Protein AF-A0A7V9VMS5-F1 (afdb_monomer_lite)

Foldseek 3Di:
DDDDDDPPVVVVVVVVVVCVVVVVVLVVVDPDLVSLLVVLVVLLVVLVVQCVVCVVVVPPVSNVVSVVSPVVSVVSVVVSVVVVVVVVVVVVVVVVVVVVVVVVVVVVVVVVVVVVVVVVVVVVVVVVVVVVVVVVVVVVVVVVVVVVVVVVVVVVVVVVVVVVVVVVVVVVVVVVVVVVVVVVVVVVVVVVVVVVVVVVVVVD

Structure (mmCIF, N/CA/C/O backbone):
data_AF-A0A7V9VMS5-F1
#
_entry.id   AF-A0A7V9VMS5-F1
#
loop_
_atom_site.group_PDB
_atom_site.id
_atom_site.type_symbol
_atom_site.label_atom_id
_atom_site.label_alt_id
_atom_site.label_comp_id
_atom_site.label_asym_id
_atom_site.label_entity_id
_atom_site.label_seq_id
_atom_site.pdbx_PDB_ins_code
_atom_site.Cartn_x
_atom_site.Cartn_y
_atom_site.Cartn_z
_atom_site.occupancy
_atom_site.B_iso_or_equiv
_atom_site.auth_seq_id
_atom_site.auth_comp_id
_atom_site.auth_asym_id
_atom_site.auth_atom_id
_atom_site.pdbx_PDB_model_num
ATOM 1 N N . MET A 1 1 ? 54.701 2.653 -97.534 1.00 35.03 1 MET A N 1
ATOM 2 C CA . MET A 1 1 ? 54.787 3.333 -96.222 1.00 35.03 1 MET A CA 1
ATOM 3 C C . MET A 1 1 ? 53.813 2.660 -95.267 1.00 35.03 1 MET A C 1
ATOM 5 O O . MET A 1 1 ? 52.614 2.745 -95.489 1.00 35.03 1 MET A O 1
ATOM 9 N N . ALA A 1 2 ? 54.320 1.918 -94.281 1.00 38.66 2 ALA A N 1
ATOM 10 C CA . ALA A 1 2 ? 53.519 1.167 -93.316 1.00 38.66 2 ALA A CA 1
ATOM 11 C C . ALA A 1 2 ? 53.439 1.950 -91.996 1.00 38.66 2 ALA A C 1
ATOM 13 O O . ALA A 1 2 ? 54.458 2.180 -91.352 1.00 38.66 2 ALA A O 1
ATOM 14 N N . LEU A 1 3 ? 52.232 2.377 -91.620 1.00 46.94 3 LEU A N 1
ATOM 15 C CA . LEU A 1 3 ? 51.940 2.973 -90.317 1.00 46.94 3 LEU A CA 1
ATOM 16 C C . LEU A 1 3 ? 51.774 1.853 -89.282 1.00 46.94 3 LEU A C 1
ATOM 18 O O . LEU A 1 3 ? 50.928 0.967 -89.417 1.00 46.94 3 LEU A O 1
ATOM 22 N N . THR A 1 4 ? 52.612 1.902 -88.256 1.00 47.91 4 THR A N 1
ATOM 23 C CA . THR A 1 4 ? 52.671 0.998 -87.108 1.00 47.91 4 THR A CA 1
ATOM 24 C C . THR A 1 4 ? 51.390 1.077 -86.272 1.00 47.91 4 THR A C 1
ATOM 26 O O . THR A 1 4 ? 51.222 1.947 -85.421 1.00 47.91 4 THR A O 1
ATOM 29 N N . LYS A 1 5 ? 50.467 0.132 -86.485 1.00 49.56 5 LYS A N 1
ATOM 30 C CA . LYS A 1 5 ? 49.372 -0.142 -85.544 1.00 49.56 5 LYS A CA 1
ATOM 31 C C . LYS A 1 5 ? 49.961 -0.814 -84.305 1.00 49.56 5 LYS A C 1
ATOM 33 O O . LYS A 1 5 ? 50.365 -1.972 -84.366 1.00 49.56 5 LYS A O 1
ATOM 38 N N . ILE A 1 6 ? 50.006 -0.097 -83.184 1.00 56.25 6 ILE A N 1
ATOM 39 C CA . ILE A 1 6 ? 50.293 -0.701 -81.879 1.00 56.25 6 ILE A CA 1
ATOM 40 C C . ILE A 1 6 ? 49.180 -1.731 -81.604 1.00 56.25 6 ILE A C 1
ATOM 42 O O . ILE A 1 6 ? 48.002 -1.363 -81.631 1.00 56.25 6 ILE A O 1
ATOM 46 N N . PRO A 1 7 ? 49.501 -3.017 -81.381 1.00 49.66 7 PRO A N 1
ATOM 47 C CA . PRO A 1 7 ? 48.491 -4.041 -81.1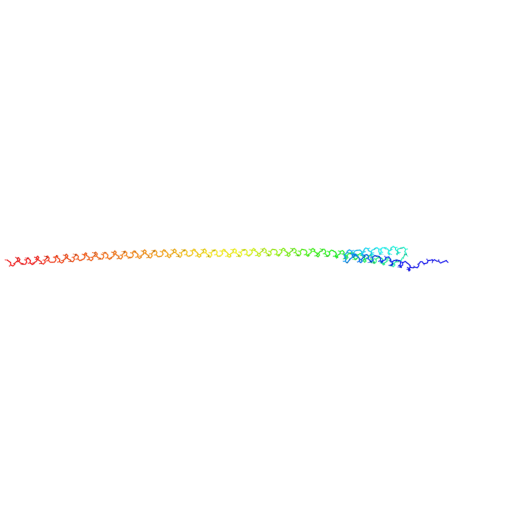56 1.00 49.66 7 PRO A CA 1
ATOM 48 C C . PRO A 1 7 ? 47.763 -3.771 -79.833 1.00 49.66 7 PRO A C 1
ATOM 50 O O . PRO A 1 7 ? 48.369 -3.789 -78.761 1.00 49.66 7 PRO A O 1
ATOM 53 N N . GLN A 1 8 ? 46.444 -3.560 -79.906 1.00 54.62 8 GLN A N 1
ATOM 54 C CA . GLN A 1 8 ? 45.552 -3.304 -78.760 1.00 54.62 8 GLN A CA 1
ATOM 55 C C . GLN A 1 8 ? 45.691 -4.349 -77.630 1.00 54.62 8 GLN A C 1
ATOM 57 O O . GLN A 1 8 ? 45.440 -4.049 -76.464 1.00 54.62 8 GLN A O 1
ATOM 62 N N . ASN A 1 9 ? 46.178 -5.551 -77.945 1.00 53.16 9 ASN A N 1
ATOM 63 C CA . ASN A 1 9 ? 46.372 -6.648 -76.997 1.00 53.16 9 ASN A CA 1
ATOM 64 C C . ASN A 1 9 ? 47.450 -6.367 -75.931 1.00 53.16 9 ASN A C 1
ATOM 66 O O . ASN A 1 9 ? 47.329 -6.855 -74.808 1.00 53.16 9 ASN A O 1
ATOM 70 N N . ALA A 1 10 ? 48.467 -5.552 -76.236 1.00 45.72 10 ALA A N 1
ATOM 71 C CA . ALA A 1 10 ? 49.540 -5.241 -75.285 1.00 45.72 10 ALA A CA 1
ATOM 72 C C . ALA A 1 10 ? 49.089 -4.268 -74.177 1.00 45.72 10 ALA A C 1
ATOM 74 O O . ALA A 1 10 ? 49.555 -4.355 -73.043 1.00 45.72 10 ALA A O 1
ATOM 75 N N . VAL A 1 11 ? 48.129 -3.386 -74.477 1.00 51.06 11 VAL A N 1
ATOM 76 C CA . VAL A 1 11 ? 47.574 -2.422 -73.508 1.00 51.06 11 VAL A CA 1
ATOM 77 C C . VAL A 1 11 ? 46.513 -3.078 -72.613 1.00 51.06 11 VAL A C 1
ATOM 79 O O . VAL A 1 11 ? 46.393 -2.748 -71.435 1.00 51.06 11 VAL A O 1
ATOM 82 N N . ILE A 1 12 ? 45.776 -4.067 -73.131 1.00 51.94 12 ILE A N 1
ATOM 83 C CA . ILE A 1 12 ? 44.778 -4.820 -72.351 1.00 51.94 12 ILE A CA 1
ATOM 84 C C . ILE A 1 12 ? 45.454 -5.785 -71.354 1.00 51.94 12 ILE A C 1
ATOM 86 O O . ILE A 1 12 ? 44.927 -6.015 -70.262 1.00 51.94 12 ILE A O 1
ATOM 90 N N . GLY A 1 13 ? 46.631 -6.329 -71.695 1.00 44.78 13 GLY A N 1
ATOM 91 C CA . GLY A 1 13 ? 47.384 -7.260 -70.845 1.00 44.78 13 GLY A CA 1
ATOM 92 C C . GLY A 1 13 ? 48.004 -6.620 -69.597 1.00 44.78 13 GLY A C 1
ATOM 93 O O . GLY A 1 13 ? 47.908 -7.182 -68.505 1.00 44.78 13 GLY A O 1
ATOM 94 N N . SER A 1 14 ? 48.570 -5.417 -69.717 1.00 44.12 14 SER A N 1
ATOM 95 C CA . SER A 1 14 ? 49.200 -4.703 -68.593 1.00 44.12 14 SER A CA 1
ATOM 96 C C . SER A 1 14 ? 48.183 -4.192 -67.564 1.00 44.12 14 SER A C 1
ATOM 98 O O . SER A 1 14 ? 48.439 -4.247 -66.361 1.00 44.12 14 SER A O 1
ATOM 100 N N . ALA A 1 15 ? 46.978 -3.815 -68.002 1.00 51.75 15 ALA A N 1
ATOM 101 C CA . ALA A 1 15 ? 45.885 -3.436 -67.104 1.00 51.75 15 ALA A CA 1
ATOM 102 C C . ALA A 1 15 ? 45.388 -4.599 -66.216 1.00 51.75 15 ALA A C 1
ATOM 104 O O . ALA A 1 15 ? 44.849 -4.362 -65.134 1.00 51.75 15 ALA A O 1
ATOM 105 N N . ARG A 1 16 ? 45.569 -5.862 -66.640 1.00 50.34 16 ARG A N 1
ATOM 106 C CA . ARG A 1 16 ? 45.199 -7.040 -65.832 1.00 50.34 16 ARG A CA 1
ATOM 107 C C . ARG A 1 16 ? 46.239 -7.381 -64.763 1.00 50.34 16 ARG A C 1
ATOM 109 O O . ARG A 1 16 ? 45.839 -7.801 -63.681 1.00 50.34 16 ARG A O 1
ATOM 116 N N . LEU A 1 17 ? 47.532 -7.153 -65.011 1.00 48.12 17 LEU A N 1
ATOM 117 C CA . LEU A 1 17 ? 48.583 -7.406 -64.012 1.00 48.12 17 LEU A CA 1
ATOM 118 C C . LEU A 1 17 ? 48.580 -6.389 -62.857 1.00 48.12 17 LEU A C 1
ATOM 120 O O . LEU A 1 17 ? 48.928 -6.746 -61.736 1.00 48.12 17 LEU A O 1
ATOM 124 N N . ALA A 1 18 ? 48.116 -5.157 -63.089 1.00 52.34 18 ALA A N 1
ATOM 125 C CA . ALA A 1 18 ? 48.012 -4.134 -62.043 1.00 52.34 18 ALA A CA 1
ATOM 126 C C . ALA A 1 18 ? 46.900 -4.395 -60.999 1.00 52.34 18 ALA A C 1
ATOM 128 O O . ALA A 1 18 ? 46.885 -3.751 -59.953 1.00 52.34 18 ALA A O 1
ATOM 129 N N . ARG A 1 19 ? 45.967 -5.329 -61.254 1.00 53.47 19 ARG A N 1
ATOM 130 C CA . ARG A 1 19 ? 44.848 -5.647 -60.339 1.00 53.47 19 ARG A CA 1
ATOM 131 C C . ARG A 1 19 ? 45.213 -6.618 -59.210 1.00 53.47 19 ARG A C 1
ATOM 133 O O . ARG A 1 19 ? 44.604 -6.562 -58.146 1.00 53.47 19 ARG A O 1
ATOM 140 N N . LEU A 1 20 ? 46.224 -7.464 -59.408 1.00 50.69 20 LEU A N 1
ATOM 141 C CA . LEU A 1 20 ? 46.607 -8.511 -58.453 1.00 50.69 20 LEU A CA 1
ATOM 142 C C . LEU A 1 20 ? 47.051 -8.020 -57.057 1.00 50.69 20 LEU A C 1
ATOM 144 O O . LEU A 1 20 ? 46.645 -8.650 -56.081 1.00 50.69 20 LEU A O 1
ATOM 148 N N . PRO A 1 21 ? 47.819 -6.922 -56.889 1.00 53.19 21 PRO A N 1
ATOM 149 C CA . PRO A 1 21 ? 48.207 -6.489 -55.545 1.00 53.19 21 PRO A CA 1
ATOM 150 C C . PRO A 1 21 ? 47.045 -5.863 -54.755 1.00 53.19 21 PRO A C 1
ATOM 152 O O . PRO A 1 21 ? 47.057 -5.877 -53.528 1.00 53.19 21 PRO A O 1
ATOM 155 N N . ILE A 1 22 ? 46.019 -5.341 -55.434 1.00 54.91 22 ILE A N 1
ATOM 156 C CA . ILE A 1 22 ? 44.919 -4.600 -54.800 1.00 54.91 22 ILE A CA 1
ATOM 157 C C . ILE A 1 22 ? 43.848 -5.551 -54.248 1.00 54.91 22 ILE A C 1
ATOM 159 O O . ILE A 1 22 ? 43.346 -5.338 -53.142 1.00 54.91 22 ILE A O 1
ATOM 163 N N . ASP A 1 23 ? 43.553 -6.641 -54.962 1.00 52.94 23 ASP A N 1
ATOM 164 C CA . ASP A 1 23 ? 42.626 -7.674 -54.480 1.00 52.94 23 ASP A CA 1
ATOM 165 C C . ASP A 1 23 ? 43.159 -8.382 -53.214 1.00 52.94 23 ASP A C 1
ATOM 167 O O . ASP A 1 23 ? 42.375 -8.755 -52.338 1.00 52.94 23 ASP A O 1
ATOM 171 N N . GLY A 1 24 ? 44.486 -8.478 -53.048 1.00 54.66 24 GLY A N 1
ATOM 172 C CA . GLY A 1 24 ? 45.120 -8.992 -51.826 1.00 54.66 24 GLY A CA 1
ATOM 173 C C . GLY A 1 24 ? 44.950 -8.077 -50.604 1.00 54.66 24 GLY A C 1
ATOM 174 O O . GLY A 1 24 ? 44.720 -8.560 -49.496 1.00 54.66 24 GLY A O 1
ATOM 175 N N . VAL A 1 25 ? 44.984 -6.753 -50.797 1.00 54.31 25 VAL A N 1
ATOM 176 C CA . VAL A 1 25 ? 44.788 -5.766 -49.715 1.00 54.31 25 VAL A CA 1
ATOM 177 C C . VAL A 1 25 ? 43.315 -5.677 -49.299 1.00 54.31 25 VAL A C 1
ATOM 179 O O . VAL A 1 25 ? 43.011 -5.576 -48.110 1.00 54.31 25 VAL A O 1
ATOM 182 N N . LEU A 1 26 ? 42.381 -5.793 -50.249 1.00 53.09 26 LEU A N 1
ATOM 183 C CA . LEU A 1 26 ? 40.940 -5.835 -49.962 1.00 53.09 26 LEU A CA 1
ATOM 184 C C . LEU A 1 26 ? 40.512 -7.110 -49.218 1.00 53.09 26 LEU A C 1
ATOM 186 O O . LEU A 1 26 ? 39.583 -7.054 -48.414 1.00 53.09 26 LEU A O 1
ATOM 190 N N . ALA A 1 27 ? 41.194 -8.239 -49.436 1.00 56.19 27 ALA A N 1
ATOM 191 C CA . ALA A 1 27 ? 40.962 -9.469 -48.676 1.00 56.19 27 ALA A CA 1
ATOM 192 C C . ALA A 1 27 ? 41.432 -9.360 -47.208 1.00 56.19 27 ALA A C 1
ATOM 194 O O . ALA A 1 27 ? 40.806 -9.939 -46.321 1.00 56.19 27 ALA A O 1
ATOM 195 N N . LEU A 1 28 ? 42.486 -8.578 -46.943 1.00 54.75 28 LEU A N 1
ATOM 196 C CA . LEU A 1 28 ? 43.033 -8.319 -45.602 1.00 54.75 28 LEU A CA 1
ATOM 197 C C . LEU A 1 28 ? 42.261 -7.248 -44.808 1.00 54.75 28 LEU A C 1
ATOM 199 O O . LEU A 1 28 ? 42.309 -7.250 -43.582 1.00 54.75 28 LEU A O 1
ATOM 203 N N . ALA A 1 29 ? 41.515 -6.363 -45.478 1.00 54.62 29 ALA A N 1
ATOM 204 C CA . ALA A 1 29 ? 40.754 -5.277 -44.844 1.00 54.62 29 ALA A CA 1
ATOM 205 C C . ALA A 1 29 ? 39.439 -5.718 -44.153 1.00 54.62 29 ALA A C 1
ATOM 207 O O . ALA A 1 29 ? 38.763 -4.895 -43.532 1.00 54.62 29 ALA A O 1
ATOM 208 N N . GLY A 1 30 ? 39.087 -7.007 -44.227 1.00 52.62 30 GLY A N 1
ATOM 209 C CA . GLY A 1 30 ? 37.931 -7.600 -43.545 1.00 52.62 30 GLY A CA 1
ATOM 210 C C . GLY A 1 30 ? 36.576 -7.344 -44.224 1.00 52.62 30 GLY A C 1
ATOM 211 O O . GLY A 1 30 ? 36.404 -6.425 -45.018 1.00 52.62 30 GLY A O 1
ATOM 212 N N . ARG A 1 31 ? 35.568 -8.176 -43.920 1.00 50.97 31 ARG A N 1
ATOM 213 C CA . ARG A 1 31 ? 34.180 -7.977 -44.382 1.00 50.97 31 ARG A CA 1
ATOM 214 C C . ARG A 1 31 ? 33.509 -6.892 -43.534 1.00 50.97 31 ARG A C 1
ATOM 216 O O . ARG A 1 31 ? 33.014 -7.184 -42.454 1.00 50.97 31 ARG A O 1
ATOM 223 N N . GLY A 1 32 ? 33.480 -5.656 -44.023 1.00 58.56 32 GLY A N 1
ATOM 224 C CA . GLY A 1 32 ? 32.768 -4.550 -43.374 1.00 58.56 32 GLY A CA 1
ATOM 225 C C . GLY A 1 32 ? 32.529 -3.358 -44.305 1.00 58.56 32 GLY A C 1
ATOM 226 O O . GLY A 1 32 ? 33.012 -3.344 -45.444 1.00 58.56 32 GLY A O 1
ATOM 227 N N . SER A 1 33 ? 31.801 -2.344 -43.818 1.00 60.72 33 SER A N 1
ATOM 228 C CA . SER A 1 33 ? 31.516 -1.091 -44.549 1.00 60.72 33 SER A CA 1
ATOM 229 C C . SER A 1 33 ? 32.799 -0.474 -45.134 1.00 60.72 33 SER A C 1
ATOM 231 O O . SER A 1 33 ? 32.857 -0.178 -46.325 1.00 60.72 33 S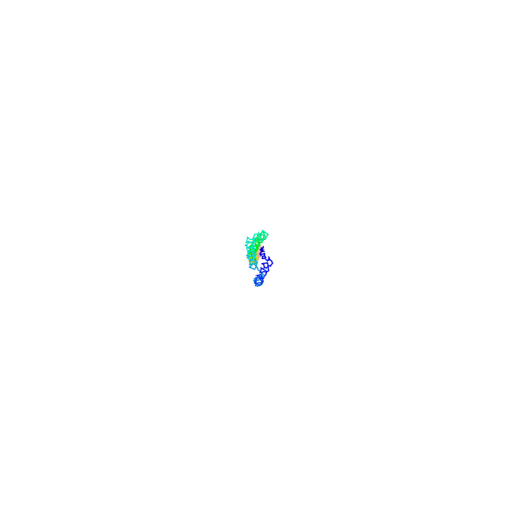ER A O 1
ATOM 233 N N . ARG A 1 34 ? 33.905 -0.460 -44.373 1.00 65.06 34 ARG A N 1
ATOM 234 C CA . ARG A 1 34 ? 35.214 0.061 -44.824 1.00 65.06 34 ARG A CA 1
ATOM 235 C C . ARG A 1 34 ? 35.790 -0.643 -46.058 1.00 65.06 34 ARG A C 1
ATOM 237 O O . ARG A 1 34 ? 36.285 0.033 -46.957 1.00 65.06 34 ARG A O 1
ATOM 244 N N . ALA A 1 35 ? 35.709 -1.971 -46.139 1.00 67.88 35 ALA A N 1
ATOM 245 C CA . ALA A 1 35 ? 36.174 -2.709 -47.316 1.00 67.88 35 ALA A CA 1
ATOM 246 C C . ALA A 1 35 ? 35.255 -2.499 -48.526 1.00 67.88 35 ALA A C 1
ATOM 248 O O . ALA A 1 35 ? 35.713 -2.476 -49.668 1.00 67.88 35 ALA A O 1
ATOM 249 N N . THR A 1 36 ? 33.961 -2.284 -48.283 1.00 70.81 36 THR A N 1
ATOM 250 C CA . THR A 1 36 ? 32.995 -1.961 -49.340 1.00 70.81 36 THR A CA 1
ATOM 251 C C . THR A 1 36 ? 33.249 -0.557 -49.893 1.00 70.81 36 THR A C 1
ATOM 253 O O . THR A 1 36 ? 33.314 -0.384 -51.109 1.00 70.81 36 THR A O 1
ATOM 256 N N . SER A 1 37 ? 33.512 0.421 -49.026 1.00 71.19 37 SER A N 1
ATOM 257 C CA . SER A 1 37 ? 33.883 1.790 -49.401 1.00 71.19 37 SER A CA 1
ATOM 258 C C . SER A 1 37 ? 35.221 1.847 -50.146 1.00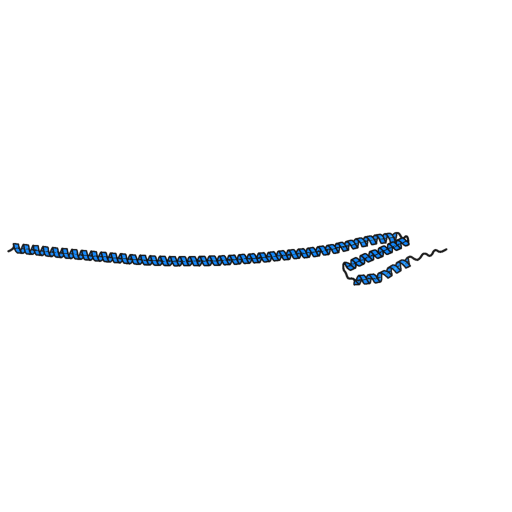 71.19 37 SER A C 1
ATOM 260 O O . SER A 1 37 ? 35.315 2.509 -51.178 1.00 71.19 37 SER A O 1
ATOM 262 N N . ALA A 1 38 ? 36.228 1.083 -49.708 1.00 74.44 38 ALA A N 1
ATOM 263 C CA . ALA A 1 38 ? 37.503 0.947 -50.422 1.00 74.44 38 ALA A CA 1
ATOM 264 C C . ALA A 1 38 ? 37.341 0.319 -51.821 1.00 74.44 38 ALA A C 1
ATOM 266 O O . ALA A 1 38 ? 38.048 0.674 -52.764 1.00 74.44 38 ALA A O 1
ATOM 267 N N . LYS A 1 39 ? 36.377 -0.591 -51.991 1.00 76.75 39 LYS A N 1
ATOM 268 C CA . LYS A 1 39 ? 36.054 -1.176 -53.298 1.00 76.75 39 LYS A CA 1
ATOM 269 C C . LYS A 1 39 ? 35.374 -0.165 -54.230 1.00 76.75 39 LYS A C 1
ATOM 271 O O . LYS A 1 39 ? 35.670 -0.130 -55.421 1.00 76.75 39 LYS A O 1
ATOM 276 N N . VAL A 1 40 ? 34.510 0.696 -53.690 1.00 78.88 40 VAL A N 1
ATOM 277 C CA . VAL A 1 40 ? 33.836 1.764 -54.450 1.00 78.88 40 VAL A CA 1
ATOM 278 C C . VAL A 1 40 ? 34.819 2.847 -54.914 1.00 78.88 40 VAL A C 1
ATOM 280 O O . VAL A 1 40 ? 34.714 3.326 -56.048 1.00 78.88 40 VAL A O 1
ATOM 283 N N . THR A 1 41 ? 35.802 3.221 -54.088 1.00 77.50 41 THR A N 1
ATOM 284 C CA . THR A 1 41 ? 36.847 4.181 -54.490 1.00 77.50 41 THR A CA 1
ATOM 285 C C . THR A 1 41 ? 37.754 3.608 -55.578 1.00 77.50 41 THR A C 1
ATOM 287 O O . THR A 1 41 ? 38.076 4.313 -56.539 1.00 77.50 41 THR A O 1
ATOM 290 N N . LEU A 1 42 ? 38.089 2.317 -55.495 1.00 81.44 42 LEU A N 1
ATOM 291 C CA . LEU A 1 42 ? 38.830 1.608 -56.538 1.00 81.44 42 LEU A CA 1
ATOM 292 C C . LEU A 1 42 ? 38.064 1.571 -57.871 1.00 81.44 42 LEU A C 1
ATOM 294 O O . LEU A 1 42 ? 38.635 1.886 -58.916 1.00 81.44 42 LEU A O 1
ATOM 298 N N . ASP A 1 43 ? 36.763 1.264 -57.839 1.00 79.38 43 ASP A N 1
ATOM 299 C CA . ASP A 1 43 ? 35.909 1.253 -59.035 1.00 79.38 43 ASP A CA 1
ATOM 300 C C . ASP A 1 43 ? 35.873 2.633 -59.730 1.00 79.38 43 ASP A C 1
ATOM 302 O O . ASP A 1 43 ? 35.878 2.718 -60.963 1.00 79.38 43 ASP A O 1
ATOM 306 N N . ARG A 1 44 ? 35.882 3.732 -58.957 1.00 77.25 44 ARG A N 1
ATOM 307 C CA . ARG A 1 44 ? 35.973 5.107 -59.490 1.00 77.25 44 ARG A CA 1
ATOM 308 C C . ARG A 1 44 ? 37.323 5.408 -60.130 1.00 77.25 44 ARG A C 1
ATOM 310 O O . ARG A 1 44 ? 37.360 6.038 -61.193 1.00 77.25 44 ARG A O 1
ATOM 317 N N . ALA A 1 45 ? 38.413 4.977 -59.498 1.00 76.06 45 ALA A N 1
ATOM 318 C CA . ALA A 1 45 ? 39.758 5.161 -60.032 1.00 76.06 45 ALA A CA 1
ATOM 319 C C . ALA A 1 45 ? 39.917 4.416 -61.368 1.00 76.06 45 ALA A C 1
ATOM 321 O O . ALA A 1 45 ? 40.366 5.003 -62.354 1.00 76.06 45 ALA A O 1
ATOM 322 N N . GLU A 1 46 ? 39.442 3.168 -61.445 1.00 78.62 46 GLU A N 1
ATOM 323 C CA . GLU A 1 46 ? 39.477 2.384 -62.683 1.00 78.62 46 GLU A CA 1
ATOM 324 C C . GLU A 1 46 ? 38.599 3.002 -63.784 1.00 78.62 46 GLU A C 1
ATOM 326 O O . GLU A 1 46 ? 39.011 3.064 -64.944 1.00 78.62 46 GLU A O 1
ATOM 331 N N . ALA A 1 47 ? 37.403 3.493 -63.443 1.00 76.44 47 ALA A N 1
ATOM 332 C CA . ALA A 1 47 ? 36.526 4.140 -64.417 1.00 76.44 47 ALA A CA 1
ATOM 333 C C . ALA A 1 47 ? 37.129 5.446 -64.965 1.00 76.44 47 ALA A C 1
ATOM 335 O O . ALA A 1 47 ? 37.028 5.716 -66.161 1.00 76.44 47 ALA A O 1
ATOM 336 N N . THR A 1 48 ? 37.799 6.233 -64.119 1.00 77.25 48 THR A N 1
ATOM 337 C CA . THR A 1 48 ? 38.505 7.456 -64.539 1.00 77.25 48 THR A CA 1
ATOM 338 C C . THR A 1 48 ? 39.680 7.130 -65.456 1.00 77.25 48 THR A C 1
ATOM 340 O O . THR A 1 48 ? 39.824 7.754 -66.505 1.00 77.25 48 THR A O 1
ATOM 343 N N . LEU A 1 49 ? 40.468 6.104 -65.118 1.00 78.19 49 LEU A N 1
ATOM 344 C CA . LEU A 1 49 ? 41.585 5.651 -65.947 1.00 78.19 49 LEU A CA 1
ATOM 345 C C . LEU A 1 49 ? 41.108 5.202 -67.340 1.00 78.19 49 LEU A C 1
ATOM 347 O O . LEU A 1 49 ? 41.688 5.600 -68.349 1.00 78.19 49 LEU A O 1
ATOM 351 N N . ARG A 1 50 ? 40.006 4.443 -67.415 1.00 79.31 50 ARG A N 1
ATOM 352 C CA . ARG A 1 50 ? 39.401 4.021 -68.692 1.00 79.31 50 ARG A CA 1
ATOM 353 C C . ARG A 1 50 ? 38.852 5.186 -69.513 1.00 79.31 50 ARG A C 1
ATOM 355 O O . ARG A 1 50 ? 39.002 5.168 -70.729 1.00 79.31 50 ARG A O 1
ATOM 362 N N . ASP A 1 51 ? 38.252 6.194 -68.877 1.00 74.62 51 ASP A N 1
ATOM 363 C CA . ASP A 1 51 ? 37.783 7.401 -69.573 1.00 74.62 51 ASP A CA 1
ATOM 364 C C . ASP A 1 51 ? 38.956 8.195 -70.160 1.00 74.62 51 ASP A C 1
ATOM 366 O O . ASP A 1 51 ? 38.898 8.612 -71.311 1.00 74.62 51 ASP A O 1
ATOM 370 N N . VAL A 1 52 ? 40.054 8.355 -69.412 1.00 82.25 52 VAL A N 1
ATOM 371 C CA . VAL A 1 52 ? 41.269 9.030 -69.904 1.00 82.25 52 VAL A CA 1
ATOM 372 C C . VAL A 1 52 ? 41.864 8.280 -71.096 1.00 82.25 52 VAL A C 1
ATOM 374 O O . VAL A 1 52 ? 42.151 8.898 -72.123 1.00 82.25 52 VAL A O 1
ATOM 377 N N . VAL A 1 53 ? 41.981 6.952 -71.003 1.00 80.25 53 VAL A N 1
ATOM 378 C CA . VAL A 1 53 ? 42.470 6.117 -72.112 1.00 80.25 53 VAL A CA 1
ATOM 379 C C . VAL A 1 53 ? 41.532 6.203 -73.319 1.00 80.25 53 VAL A C 1
ATOM 381 O O . VAL A 1 53 ? 41.998 6.491 -74.416 1.00 80.25 53 VAL A O 1
ATOM 384 N N . GLY A 1 54 ? 40.218 6.052 -73.129 1.00 78.25 54 GLY A N 1
ATOM 385 C CA . GLY A 1 54 ? 39.227 6.181 -74.206 1.00 78.25 54 GLY A CA 1
ATOM 386 C C . GLY A 1 54 ? 39.170 7.587 -74.813 1.00 78.25 54 GLY A C 1
ATOM 387 O O . GLY A 1 54 ? 38.833 7.766 -75.987 1.00 78.25 54 GLY A O 1
ATOM 388 N N . ARG A 1 55 ? 39.527 8.628 -74.051 1.00 77.88 55 ARG A N 1
ATOM 389 C CA . ARG A 1 55 ? 39.692 9.985 -74.580 1.00 77.88 55 ARG A CA 1
ATOM 390 C C . ARG A 1 55 ? 40.901 10.099 -75.487 1.00 77.88 55 ARG A C 1
ATOM 392 O O . ARG A 1 55 ? 40.737 10.570 -76.610 1.00 77.88 55 ARG A O 1
ATOM 399 N N . ALA A 1 56 ? 42.047 9.612 -75.024 1.00 82.12 56 ALA A N 1
ATOM 400 C CA . ALA A 1 56 ? 43.301 9.632 -75.766 1.00 82.12 56 ALA A CA 1
ATOM 401 C C . ALA A 1 56 ? 43.248 8.796 -77.058 1.00 82.12 56 ALA A C 1
ATOM 403 O O . ALA A 1 56 ? 43.836 9.193 -78.059 1.00 82.12 56 ALA A O 1
ATOM 404 N N . THR A 1 57 ? 42.527 7.670 -77.063 1.00 84.31 57 THR A N 1
ATOM 405 C CA . THR A 1 57 ? 42.433 6.771 -78.230 1.00 84.31 57 THR A CA 1
ATOM 406 C C . THR A 1 57 ? 41.255 7.062 -79.162 1.00 84.31 57 THR A C 1
ATOM 408 O O . THR A 1 57 ? 41.171 6.460 -80.228 1.00 84.31 57 THR A O 1
ATOM 411 N N . GLY A 1 58 ? 40.334 7.955 -78.779 1.00 85.81 58 GLY A N 1
ATOM 412 C CA . GLY A 1 58 ? 39.108 8.220 -79.543 1.00 85.81 58 GLY A CA 1
ATOM 413 C C . GLY A 1 58 ? 38.066 7.092 -79.491 1.00 85.81 58 GLY A C 1
ATOM 414 O O . GLY A 1 58 ? 37.121 7.103 -80.274 1.00 85.81 58 GLY A O 1
ATOM 415 N N . ASP A 1 59 ? 38.213 6.130 -78.578 1.00 89.81 59 ASP A N 1
ATOM 416 C CA . ASP A 1 59 ? 37.321 4.975 -78.453 1.00 89.81 59 ASP A CA 1
ATOM 417 C C . ASP A 1 59 ? 36.046 5.331 -77.664 1.00 89.81 59 ASP A C 1
ATOM 419 O O . ASP A 1 59 ? 36.066 5.518 -76.442 1.00 89.81 59 ASP A O 1
ATOM 423 N N . VAL A 1 60 ? 34.917 5.425 -78.373 1.00 84.81 60 VAL A N 1
ATOM 424 C CA . VAL A 1 60 ? 33.602 5.752 -77.795 1.00 84.81 60 VAL A CA 1
ATOM 425 C C . VAL A 1 60 ? 33.100 4.645 -76.861 1.00 84.81 60 VAL A C 1
ATOM 427 O O . VAL A 1 60 ? 32.532 4.951 -75.812 1.00 84.81 60 VAL A O 1
ATOM 430 N N . ALA A 1 61 ? 33.370 3.373 -77.169 1.00 82.88 61 ALA A N 1
ATOM 431 C CA . ALA A 1 61 ? 32.911 2.248 -76.357 1.00 82.88 61 ALA A CA 1
ATOM 432 C C . ALA A 1 61 ? 33.585 2.237 -74.973 1.00 82.88 61 ALA A C 1
ATOM 434 O O . ALA A 1 61 ? 32.928 1.964 -73.962 1.00 82.88 61 ALA A O 1
ATOM 435 N N . LEU A 1 62 ? 34.871 2.606 -74.903 1.00 78.94 62 LEU A N 1
ATOM 436 C CA . LEU A 1 62 ? 35.589 2.767 -73.631 1.00 78.94 62 LEU A CA 1
ATOM 437 C C . LEU A 1 62 ? 35.042 3.925 -72.786 1.00 78.94 62 LEU A C 1
ATOM 439 O O . LEU A 1 62 ? 34.932 3.793 -71.563 1.00 78.94 62 LEU A O 1
ATOM 443 N N . ARG A 1 63 ? 34.657 5.040 -73.417 1.00 79.62 63 ARG A N 1
ATOM 444 C CA . ARG A 1 63 ? 34.049 6.186 -72.718 1.00 79.62 63 ARG A CA 1
ATOM 445 C C . ARG A 1 63 ? 32.661 5.842 -72.165 1.00 79.62 63 ARG A C 1
ATOM 447 O O . ARG A 1 63 ? 32.350 6.202 -71.027 1.00 79.62 63 ARG A O 1
ATOM 454 N N . GLU A 1 64 ? 31.849 5.104 -72.921 1.00 83.44 64 GLU A N 1
ATOM 455 C CA . GLU A 1 64 ? 30.540 4.623 -72.459 1.00 83.44 64 GLU A CA 1
ATOM 456 C C . GLU A 1 64 ? 30.651 3.603 -71.317 1.00 83.44 64 GLU A C 1
ATOM 458 O O . GLU A 1 64 ? 29.912 3.699 -70.334 1.00 83.44 64 GLU A O 1
ATOM 463 N N . ASP A 1 65 ? 31.587 2.648 -71.396 1.00 80.75 65 ASP A N 1
ATOM 464 C CA . ASP A 1 65 ? 31.848 1.705 -70.298 1.00 80.75 65 ASP A CA 1
ATOM 465 C C . ASP A 1 65 ? 32.292 2.441 -69.026 1.00 80.75 65 ASP A C 1
ATOM 467 O O . ASP A 1 65 ? 31.768 2.183 -67.939 1.00 80.75 65 ASP A O 1
ATOM 471 N N . ALA A 1 66 ? 33.192 3.422 -69.158 1.00 75.81 66 ALA A N 1
ATOM 472 C CA . ALA A 1 66 ? 33.609 4.266 -68.044 1.00 75.81 66 ALA A CA 1
ATOM 473 C C . ALA A 1 66 ? 32.429 5.041 -67.428 1.00 75.81 66 ALA A C 1
ATOM 475 O O . ALA A 1 66 ? 32.307 5.107 -66.201 1.00 75.81 66 ALA A O 1
ATOM 476 N N . ALA A 1 67 ? 31.520 5.582 -68.247 1.00 83.56 67 ALA A N 1
ATOM 477 C CA . ALA A 1 67 ? 30.310 6.250 -67.767 1.00 83.56 67 ALA A CA 1
ATOM 478 C C . ALA A 1 67 ? 29.381 5.294 -66.994 1.00 83.56 67 ALA A C 1
ATOM 480 O O . ALA A 1 67 ? 28.977 5.617 -65.872 1.00 83.56 67 ALA A O 1
ATOM 481 N N . ARG A 1 68 ? 29.109 4.095 -67.533 1.00 90.50 68 ARG A N 1
ATOM 482 C CA . ARG A 1 68 ? 28.298 3.064 -66.854 1.00 90.50 68 ARG A CA 1
ATOM 483 C C . ARG A 1 68 ? 28.911 2.650 -65.515 1.00 90.50 68 ARG A C 1
ATOM 485 O O . ARG A 1 68 ? 28.202 2.558 -64.512 1.00 90.50 68 ARG A O 1
ATOM 492 N N . ARG A 1 69 ? 30.231 2.456 -65.465 1.00 86.69 69 ARG A N 1
ATOM 493 C CA . ARG A 1 69 ? 30.947 2.091 -64.231 1.00 86.69 69 ARG A CA 1
ATOM 494 C C . ARG A 1 69 ? 30.932 3.202 -63.187 1.00 86.69 69 ARG A C 1
ATOM 496 O O . ARG A 1 69 ? 30.707 2.906 -62.017 1.00 86.69 69 ARG A O 1
ATOM 503 N N . ARG A 1 70 ? 31.083 4.471 -63.586 1.00 82.69 70 ARG A N 1
ATOM 504 C CA . ARG A 1 70 ? 30.929 5.616 -62.668 1.00 82.69 70 ARG A CA 1
ATOM 505 C C . ARG A 1 70 ? 29.537 5.663 -62.044 1.00 82.69 70 ARG A C 1
ATOM 507 O O . ARG A 1 70 ? 29.427 5.832 -60.832 1.00 82.69 70 ARG A O 1
ATOM 514 N N . GLN A 1 71 ? 28.488 5.466 -62.844 1.00 90.25 71 GLN A N 1
ATOM 515 C CA . GLN A 1 71 ? 27.114 5.415 -62.334 1.00 90.25 71 GLN A CA 1
ATOM 516 C C . GLN A 1 71 ? 26.902 4.235 -61.377 1.00 90.25 71 GLN A C 1
ATOM 518 O O . GLN A 1 71 ? 26.275 4.397 -60.331 1.00 90.25 71 GLN A O 1
ATOM 523 N N . ALA A 1 72 ? 27.449 3.057 -61.694 1.00 87.31 72 ALA A N 1
ATOM 524 C CA . ALA A 1 72 ? 27.385 1.898 -60.808 1.00 87.31 72 ALA A CA 1
ATOM 525 C C . ALA A 1 72 ? 28.118 2.146 -59.477 1.00 87.31 72 ALA A C 1
ATOM 527 O O . ALA A 1 72 ? 27.582 1.811 -58.423 1.00 87.31 72 ALA A O 1
ATOM 528 N N . ALA A 1 73 ? 29.301 2.768 -59.510 1.00 85.75 73 ALA A N 1
ATOM 529 C CA . ALA A 1 73 ? 30.052 3.125 -58.307 1.00 85.75 73 ALA A CA 1
ATOM 530 C C . ALA A 1 73 ? 29.291 4.145 -57.443 1.00 85.75 73 ALA A C 1
ATOM 532 O O . ALA A 1 73 ? 29.193 3.957 -56.235 1.00 85.75 73 ALA A O 1
ATOM 533 N N . ALA A 1 74 ? 28.674 5.164 -58.057 1.00 86.56 74 ALA A N 1
ATOM 534 C CA . ALA A 1 74 ? 27.836 6.134 -57.347 1.00 86.56 74 ALA A CA 1
ATOM 535 C C . ALA A 1 74 ? 26.621 5.474 -56.667 1.00 86.56 74 ALA A C 1
ATOM 537 O O . ALA A 1 74 ? 26.351 5.731 -55.498 1.00 86.56 74 ALA A O 1
ATOM 538 N N . LYS A 1 75 ? 25.927 4.557 -57.358 1.00 89.88 75 LYS A N 1
ATOM 539 C CA . LYS A 1 75 ? 24.817 3.792 -56.760 1.00 89.88 75 LYS A CA 1
ATOM 540 C C . LYS A 1 75 ? 25.276 2.898 -55.604 1.00 89.88 75 LYS A C 1
ATOM 542 O O . LYS A 1 75 ? 24.553 2.755 -54.623 1.00 89.88 75 LYS A O 1
ATOM 547 N N . ARG A 1 76 ? 26.464 2.289 -55.707 1.00 89.38 76 ARG A N 1
ATOM 548 C CA . ARG A 1 76 ? 27.044 1.472 -54.626 1.00 89.38 76 ARG A CA 1
ATOM 549 C C . ARG A 1 76 ? 27.408 2.316 -53.410 1.00 89.38 76 ARG A C 1
ATOM 551 O O . ARG A 1 76 ? 27.119 1.886 -52.302 1.00 89.38 76 ARG A O 1
ATOM 558 N N . GLU A 1 77 ? 27.988 3.497 -53.610 1.00 86.56 77 GLU A N 1
ATOM 559 C CA . GLU A 1 77 ? 28.263 4.443 -52.521 1.00 86.56 77 GLU A CA 1
ATOM 560 C C . GLU A 1 77 ? 26.978 4.816 -51.779 1.00 86.56 77 GLU A C 1
ATOM 562 O O . GLU A 1 77 ? 26.904 4.658 -50.565 1.00 86.56 77 GLU A O 1
ATOM 567 N N . GLN A 1 78 ? 25.935 5.197 -52.522 1.00 91.50 78 GLN A N 1
ATOM 568 C CA . GLN A 1 78 ? 24.635 5.528 -51.944 1.00 91.50 78 GLN A CA 1
ATOM 569 C C . GLN A 1 78 ? 24.031 4.343 -51.173 1.00 91.50 78 GLN A C 1
ATOM 571 O O . GLN A 1 78 ? 23.447 4.528 -50.109 1.00 91.50 78 GLN A O 1
ATOM 576 N N . ALA A 1 79 ? 24.173 3.116 -51.683 1.00 90.31 79 ALA A N 1
ATOM 577 C CA . ALA A 1 79 ? 23.692 1.921 -50.994 1.00 90.31 79 ALA A CA 1
ATOM 578 C C . ALA A 1 79 ? 24.446 1.650 -49.679 1.00 90.31 79 ALA A C 1
ATOM 580 O O . ALA A 1 79 ? 23.820 1.236 -48.705 1.00 90.31 79 ALA A O 1
ATOM 581 N N . VAL A 1 80 ? 25.763 1.890 -49.641 1.00 88.69 80 VAL A N 1
ATOM 582 C CA . VAL A 1 80 ? 26.564 1.787 -48.408 1.00 88.69 80 VAL A CA 1
ATOM 583 C C . VAL A 1 80 ? 26.127 2.851 -47.407 1.00 88.69 80 VAL A C 1
ATOM 585 O O . VAL A 1 80 ? 25.823 2.513 -46.272 1.00 88.69 80 VAL A O 1
ATOM 588 N N . GLU A 1 81 ? 25.985 4.105 -47.837 1.00 88.25 81 GLU A N 1
ATOM 589 C CA . GLU A 1 81 ? 25.537 5.198 -46.968 1.00 88.25 81 GLU A CA 1
ATOM 590 C C . GLU A 1 81 ? 24.140 4.941 -46.379 1.00 88.25 81 GLU A C 1
ATOM 592 O O . GLU A 1 81 ? 23.904 5.174 -45.193 1.00 88.25 81 GLU A O 1
ATOM 597 N N . LEU A 1 82 ? 23.205 4.433 -47.188 1.00 94.50 82 LEU A N 1
ATOM 598 C CA . LEU A 1 82 ? 21.869 4.065 -46.718 1.00 94.50 82 LEU A CA 1
ATOM 599 C C . LEU A 1 82 ? 21.907 2.902 -45.723 1.00 94.50 82 LEU A C 1
ATOM 601 O O . LEU A 1 82 ? 21.146 2.927 -44.758 1.00 94.50 82 LEU A O 1
ATOM 605 N N . ARG A 1 83 ? 22.779 1.907 -45.934 1.00 91.38 83 ARG A N 1
ATOM 606 C CA . ARG A 1 83 ? 22.963 0.802 -44.986 1.00 91.38 83 ARG A CA 1
ATOM 607 C C . ARG A 1 83 ? 23.545 1.302 -43.668 1.00 91.38 83 ARG A C 1
ATOM 609 O O . ARG A 1 83 ? 22.955 1.021 -42.634 1.00 91.38 83 ARG A O 1
ATOM 616 N N . ASP A 1 84 ? 24.614 2.091 -43.711 1.00 89.00 84 ASP A N 1
ATOM 617 C CA . ASP A 1 84 ? 25.250 2.644 -42.511 1.00 89.00 84 ASP A CA 1
ATOM 618 C C . ASP A 1 84 ? 24.244 3.506 -41.715 1.00 89.00 84 ASP A C 1
ATOM 620 O O . ASP A 1 84 ? 24.152 3.415 -40.492 1.00 89.00 84 ASP A O 1
ATOM 624 N N . ARG A 1 85 ? 23.404 4.298 -42.401 1.00 93.50 85 ARG A N 1
ATOM 625 C CA . ARG A 1 85 ? 22.308 5.043 -41.754 1.00 93.50 85 ARG A CA 1
ATOM 626 C C . ARG A 1 85 ? 21.247 4.130 -41.149 1.00 93.50 85 ARG A C 1
ATOM 628 O O . ARG A 1 85 ? 20.762 4.427 -40.060 1.00 93.50 85 ARG A O 1
ATOM 635 N N . ALA A 1 86 ? 20.857 3.067 -41.848 1.00 95.50 86 ALA A N 1
ATOM 636 C CA . ALA A 1 86 ? 19.868 2.117 -41.352 1.00 95.50 86 ALA A CA 1
ATOM 637 C C . ALA A 1 86 ? 20.373 1.378 -40.105 1.00 95.50 86 ALA A C 1
ATOM 639 O O . ALA A 1 86 ? 19.609 1.234 -39.156 1.00 95.50 86 ALA A O 1
ATOM 640 N N . GLU A 1 87 ? 21.649 0.988 -40.079 1.00 94.06 87 GLU A N 1
ATOM 641 C CA . GLU A 1 87 ? 22.298 0.375 -38.913 1.00 94.06 87 GLU A CA 1
ATOM 642 C C . GLU A 1 87 ? 22.257 1.327 -37.709 1.00 94.06 87 GLU A C 1
ATOM 644 O O . GLU A 1 87 ? 21.709 0.967 -36.672 1.00 94.06 87 GLU A O 1
ATOM 649 N N . VAL A 1 88 ? 22.673 2.589 -37.877 1.00 95.81 88 VAL A N 1
ATOM 650 C CA . VAL A 1 88 ? 22.616 3.598 -36.798 1.00 95.81 88 VAL A CA 1
ATOM 651 C C . VAL A 1 88 ? 21.187 3.847 -36.301 1.00 95.81 88 VAL A C 1
ATOM 653 O O . VAL A 1 88 ? 20.965 4.062 -35.109 1.00 95.81 88 VAL A O 1
ATOM 656 N N . VAL A 1 89 ? 20.197 3.869 -37.199 1.00 97.75 89 VAL A N 1
ATOM 657 C CA . VAL A 1 89 ? 18.788 4.034 -36.807 1.00 97.75 89 VAL A CA 1
ATOM 658 C C . VAL A 1 89 ? 18.276 2.797 -36.066 1.00 97.75 89 VAL A C 1
ATOM 660 O O . VAL A 1 89 ? 17.550 2.964 -35.087 1.00 97.75 89 VAL A O 1
ATOM 663 N N . SER A 1 90 ? 18.664 1.592 -36.491 1.00 96.00 90 SER A N 1
ATOM 664 C CA . SER A 1 90 ? 18.301 0.335 -35.825 1.00 96.00 90 SER A CA 1
ATOM 665 C C . SER A 1 90 ? 18.870 0.278 -34.412 1.00 96.00 90 SER A C 1
ATOM 667 O O . SER A 1 90 ? 18.109 0.091 -33.470 1.00 96.00 90 SER A O 1
ATOM 669 N N . GLU A 1 91 ? 20.168 0.550 -34.249 1.00 96.12 91 GLU A N 1
ATOM 670 C CA . GLU A 1 91 ? 20.832 0.577 -32.938 1.00 96.12 91 GLU A CA 1
ATOM 671 C C . GLU A 1 91 ? 20.148 1.572 -31.989 1.00 96.12 91 GLU A C 1
ATOM 673 O O . GLU A 1 91 ? 19.782 1.232 -30.867 1.00 96.12 91 GLU A O 1
ATOM 678 N N . ARG A 1 92 ? 19.855 2.790 -32.465 1.00 97.56 92 ARG A N 1
ATOM 679 C CA . ARG A 1 92 ? 19.135 3.793 -31.659 1.00 97.56 92 ARG A CA 1
ATOM 680 C C . ARG A 1 92 ? 17.717 3.364 -31.292 1.00 97.56 92 ARG A C 1
ATOM 682 O O . ARG A 1 92 ? 17.229 3.729 -30.222 1.00 97.56 92 ARG A O 1
ATOM 689 N N . ALA A 1 93 ? 17.027 2.661 -32.188 1.00 96.81 93 ALA A N 1
ATOM 690 C CA . ALA A 1 93 ? 15.686 2.156 -31.925 1.00 96.81 93 ALA A CA 1
ATOM 691 C C . ALA A 1 93 ? 15.710 1.033 -30.879 1.00 96.81 93 ALA A C 1
ATOM 693 O O . ALA A 1 93 ? 14.856 1.023 -29.991 1.00 96.81 93 ALA A O 1
ATOM 694 N N . GLU A 1 94 ? 16.701 0.143 -30.943 1.00 97.31 94 GLU A N 1
ATOM 695 C CA . GLU A 1 94 ? 16.935 -0.916 -29.956 1.00 97.31 94 GLU A CA 1
ATOM 696 C C . GLU A 1 94 ? 17.268 -0.328 -28.579 1.00 97.31 94 GLU A C 1
ATOM 698 O O . GLU A 1 94 ? 16.588 -0.653 -27.602 1.00 97.31 94 GLU A O 1
ATOM 703 N N . ASP A 1 95 ? 18.201 0.627 -28.507 1.00 97.06 95 ASP A N 1
ATOM 704 C CA . ASP A 1 95 ? 18.550 1.336 -27.267 1.00 97.06 95 ASP A CA 1
ATOM 705 C C . ASP A 1 95 ? 17.327 2.021 -26.640 1.00 97.06 95 ASP A C 1
ATOM 707 O O . ASP A 1 95 ? 17.096 1.964 -25.424 1.00 97.06 95 ASP A O 1
ATOM 711 N N . HIS A 1 96 ? 16.509 2.676 -27.471 1.00 97.88 96 HIS A N 1
ATOM 712 C CA . HIS A 1 96 ? 15.281 3.313 -27.011 1.00 97.88 96 HIS A CA 1
ATOM 713 C C . HIS A 1 96 ? 14.275 2.272 -26.505 1.00 97.88 96 HIS A C 1
ATOM 715 O O . HIS A 1 96 ? 13.651 2.487 -25.457 1.00 97.88 96 HIS A O 1
ATOM 721 N N . ALA A 1 97 ? 14.076 1.171 -27.228 1.00 98.06 97 ALA A N 1
ATOM 722 C CA . ALA A 1 97 ? 13.156 0.114 -26.824 1.00 98.06 97 ALA A CA 1
ATOM 723 C C . ALA A 1 97 ? 13.574 -0.485 -25.472 1.00 98.06 97 ALA A C 1
ATOM 725 O O . ALA A 1 97 ? 12.753 -0.554 -24.554 1.00 98.06 97 ALA A O 1
ATOM 726 N N . GLU A 1 98 ? 14.861 -0.791 -25.302 1.00 98.12 98 GLU A N 1
ATOM 727 C CA . GLU A 1 98 ? 15.415 -1.320 -24.055 1.00 98.12 98 GLU A CA 1
ATOM 728 C C . GLU A 1 98 ? 15.277 -0.309 -22.900 1.00 98.12 98 GLU A C 1
ATOM 730 O O . GLU A 1 98 ? 14.913 -0.660 -21.773 1.00 98.12 98 GLU A O 1
ATOM 735 N N . ALA A 1 99 ? 15.511 0.984 -23.156 1.00 98.12 99 ALA A N 1
ATOM 736 C CA . ALA A 1 99 ? 15.319 2.034 -22.157 1.00 98.12 99 ALA A CA 1
ATOM 737 C C . ALA A 1 99 ? 13.852 2.169 -21.712 1.00 98.12 99 ALA A C 1
ATOM 739 O O . ALA A 1 99 ? 13.583 2.342 -20.517 1.00 98.12 99 ALA A O 1
ATOM 740 N N . VAL A 1 100 ? 12.900 2.083 -22.646 1.00 98.38 100 VAL A N 1
ATOM 741 C CA . VAL A 1 100 ? 11.460 2.104 -22.336 1.00 98.38 100 VAL A CA 1
ATOM 742 C C . VAL A 1 100 ? 11.065 0.872 -21.537 1.00 98.38 100 VAL A C 1
ATOM 744 O O . VAL A 1 100 ? 10.356 1.006 -20.538 1.00 98.38 100 VAL A O 1
ATOM 747 N N . GLU A 1 101 ? 11.550 -0.305 -21.925 1.00 98.06 101 GLU A N 1
ATOM 748 C CA . GLU A 1 101 ? 11.261 -1.544 -21.213 1.00 98.06 101 GLU A CA 1
ATOM 749 C C . GLU A 1 101 ? 11.788 -1.497 -19.774 1.00 98.06 101 GLU A C 1
ATOM 751 O O . GLU A 1 101 ? 11.022 -1.735 -18.837 1.00 98.06 101 GLU A O 1
ATOM 756 N N . ARG A 1 102 ? 13.048 -1.088 -19.572 1.00 98.44 102 ARG A N 1
ATOM 757 C CA . ARG A 1 102 ? 13.634 -0.924 -18.230 1.00 98.44 102 ARG A CA 1
ATOM 758 C C . ARG A 1 102 ? 12.825 0.036 -17.362 1.00 98.44 102 ARG A C 1
ATOM 760 O O . ARG A 1 102 ? 12.552 -0.269 -16.201 1.00 98.44 102 ARG A O 1
ATOM 767 N N . ARG A 1 103 ? 12.393 1.175 -17.917 1.00 98.44 103 ARG A N 1
ATOM 768 C CA . ARG A 1 103 ? 11.531 2.133 -17.201 1.00 98.44 103 ARG A CA 1
ATOM 769 C C . ARG A 1 103 ? 10.186 1.511 -16.839 1.00 98.44 103 ARG A C 1
ATOM 771 O O . ARG A 1 103 ? 9.764 1.620 -15.693 1.00 98.44 103 ARG A O 1
ATOM 778 N N . ALA A 1 104 ? 9.541 0.822 -17.778 1.00 98.12 104 ALA A N 1
ATOM 779 C CA . ALA A 1 104 ? 8.261 0.165 -17.535 1.00 98.12 104 ALA A CA 1
ATOM 780 C C . ALA A 1 104 ? 8.371 -0.927 -16.458 1.00 98.12 104 ALA A C 1
ATOM 782 O O . ALA A 1 104 ? 7.506 -1.015 -15.584 1.00 98.12 104 ALA A O 1
ATOM 783 N N . GLN A 1 105 ? 9.435 -1.732 -16.483 1.00 98.31 105 GLN A N 1
ATOM 784 C CA . GLN A 1 105 ? 9.708 -2.745 -15.462 1.00 98.31 105 GLN A CA 1
ATOM 785 C C . GLN A 1 105 ? 9.958 -2.109 -14.087 1.00 98.31 105 GLN A C 1
ATOM 787 O O . GLN A 1 105 ? 9.364 -2.554 -13.105 1.00 98.31 105 GLN A O 1
ATOM 792 N N . ALA A 1 106 ? 10.754 -1.036 -14.014 1.00 98.25 106 ALA A N 1
ATOM 793 C CA . ALA A 1 106 ? 10.991 -0.301 -12.770 1.00 98.25 106 ALA A CA 1
ATOM 794 C C . ALA A 1 106 ? 9.687 0.269 -12.192 1.00 98.25 106 ALA A C 1
ATOM 796 O O . ALA A 1 106 ? 9.355 0.004 -11.038 1.00 98.25 106 ALA A O 1
ATOM 797 N N . THR A 1 107 ? 8.883 0.950 -13.017 1.00 98.06 107 THR A N 1
ATOM 798 C CA . THR A 1 107 ? 7.578 1.487 -12.600 1.00 98.06 107 THR A CA 1
ATOM 799 C C . THR A 1 107 ? 6.634 0.388 -12.109 1.00 98.06 107 THR A C 1
ATOM 801 O O . THR A 1 107 ? 5.960 0.569 -11.096 1.00 98.06 107 THR A O 1
ATOM 804 N N . ARG A 1 108 ? 6.593 -0.772 -12.781 1.00 98.25 108 ARG A N 1
ATOM 805 C CA . ARG A 1 108 ? 5.798 -1.928 -12.325 1.00 98.25 108 ARG A CA 1
ATOM 806 C C . ARG A 1 108 ? 6.292 -2.458 -10.980 1.00 98.25 108 ARG A C 1
ATOM 808 O O . ARG A 1 108 ? 5.472 -2.720 -10.103 1.00 98.25 108 ARG A O 1
ATOM 815 N N . GLY A 1 109 ? 7.607 -2.590 -10.815 1.00 98.38 109 GLY A N 1
ATOM 816 C CA . GLY A 1 109 ? 8.222 -3.042 -9.570 1.00 98.38 109 GLY A CA 1
ATOM 817 C C . GLY A 1 109 ? 7.906 -2.115 -8.397 1.00 98.38 109 GLY A C 1
ATOM 818 O O . GLY A 1 109 ? 7.505 -2.583 -7.331 1.00 98.38 109 GLY A O 1
ATOM 819 N N . ASP A 1 110 ? 8.014 -0.803 -8.596 1.00 98.12 110 ASP A N 1
ATOM 820 C CA . ASP A 1 110 ? 7.717 0.186 -7.558 1.00 98.12 110 ASP A CA 1
ATOM 821 C C . ASP A 1 110 ? 6.224 0.221 -7.213 1.00 98.12 110 ASP A C 1
ATOM 823 O O . ASP A 1 110 ? 5.864 0.182 -6.034 1.00 98.12 110 ASP A O 1
ATOM 827 N N . ALA A 1 111 ? 5.347 0.176 -8.222 1.00 97.88 111 ALA A N 1
ATOM 828 C CA . ALA A 1 111 ? 3.903 0.091 -8.010 1.00 97.88 111 ALA A CA 1
ATOM 829 C C . ALA A 1 111 ? 3.507 -1.175 -7.229 1.00 97.88 111 ALA A C 1
ATOM 831 O O . ALA A 1 111 ? 2.642 -1.122 -6.348 1.00 97.88 111 ALA A O 1
ATOM 832 N N . GLN A 1 112 ? 4.153 -2.313 -7.506 1.00 98.31 112 GLN A N 1
ATOM 833 C CA . GLN A 1 112 ? 3.922 -3.551 -6.765 1.00 98.31 112 GLN A CA 1
ATOM 834 C C . GLN A 1 112 ? 4.370 -3.428 -5.302 1.00 98.31 112 GLN A C 1
ATOM 836 O O . GLN A 1 112 ? 3.589 -3.751 -4.403 1.00 98.31 112 GLN A O 1
ATOM 841 N N . LYS A 1 113 ? 5.576 -2.908 -5.042 1.00 98.44 113 LYS A N 1
ATOM 842 C CA . LYS A 1 113 ? 6.082 -2.682 -3.673 1.00 98.44 113 LYS A CA 1
ATOM 843 C C . LYS A 1 113 ? 5.182 -1.734 -2.882 1.00 98.44 113 LYS A C 1
ATOM 845 O O . LYS A 1 113 ? 4.901 -1.969 -1.701 1.00 98.44 113 LYS A O 1
ATOM 850 N N . GLU A 1 114 ? 4.699 -0.671 -3.521 1.00 98.38 114 GLU A N 1
ATOM 851 C CA . GLU A 1 114 ? 3.770 0.269 -2.899 1.00 98.38 114 GLU A CA 1
ATOM 852 C C . GLU A 1 114 ? 2.433 -0.414 -2.571 1.00 98.38 114 GLU A C 1
ATOM 854 O O . GLU A 1 114 ? 1.910 -0.268 -1.460 1.00 98.38 114 GLU A O 1
ATOM 859 N N . ALA A 1 115 ? 1.896 -1.212 -3.498 1.00 98.19 115 ALA A N 1
ATOM 860 C CA . ALA A 1 115 ? 0.672 -1.976 -3.283 1.00 98.19 115 ALA A CA 1
ATOM 861 C C . ALA A 1 115 ? 0.817 -2.988 -2.133 1.00 98.19 115 ALA A C 1
ATOM 863 O O . ALA A 1 115 ? -0.075 -3.087 -1.285 1.00 98.19 115 ALA A O 1
ATOM 864 N N . GLU A 1 116 ? 1.937 -3.706 -2.057 1.00 98.38 116 GLU A N 1
ATOM 865 C CA . GLU A 1 116 ? 2.249 -4.636 -0.966 1.00 98.38 116 GLU A CA 1
ATOM 866 C C . GLU A 1 116 ? 2.352 -3.911 0.379 1.00 98.38 116 GLU A C 1
ATOM 868 O O . GLU A 1 116 ? 1.714 -4.319 1.353 1.00 98.38 116 GLU A O 1
ATOM 873 N N . THR A 1 117 ? 3.053 -2.777 0.418 1.00 98.44 117 THR A N 1
ATOM 874 C CA . THR A 1 117 ? 3.176 -1.939 1.620 1.00 98.44 117 THR A CA 1
ATOM 875 C C . THR A 1 117 ? 1.809 -1.439 2.091 1.00 98.44 117 THR A C 1
ATOM 877 O O . THR A 1 117 ? 1.474 -1.543 3.277 1.00 98.44 117 THR A O 1
ATOM 880 N N . LYS A 1 118 ? 0.965 -0.958 1.168 1.00 98.44 118 LYS A N 1
ATOM 881 C CA . LYS A 1 118 ? -0.411 -0.526 1.465 1.00 98.44 118 LYS A CA 1
ATOM 882 C C . LYS A 1 118 ? -1.262 -1.679 2.003 1.00 98.44 118 LYS A C 1
ATOM 884 O O . LYS A 1 118 ? -1.962 -1.495 3.004 1.00 98.44 118 LYS A O 1
ATOM 889 N N . ARG A 1 119 ? -1.183 -2.867 1.392 1.00 98.50 119 ARG A N 1
ATOM 890 C CA . ARG A 1 119 ? -1.898 -4.077 1.845 1.00 98.50 119 ARG A CA 1
ATOM 891 C C . ARG A 1 119 ? -1.453 -4.500 3.243 1.00 98.50 119 ARG A C 1
ATOM 893 O O . ARG A 1 119 ? -2.305 -4.691 4.111 1.00 98.50 119 ARG A O 1
ATOM 900 N N . ALA A 1 120 ? -0.147 -4.574 3.490 1.00 98.38 120 ALA A N 1
ATOM 901 C CA . ALA A 1 120 ? 0.406 -4.914 4.798 1.00 98.38 120 ALA A CA 1
ATOM 902 C C . ALA A 1 120 ? -0.018 -3.895 5.870 1.00 98.38 120 ALA A C 1
ATOM 904 O O . ALA A 1 120 ? -0.473 -4.274 6.953 1.00 98.38 120 ALA A O 1
ATOM 905 N N . GLY A 1 121 ? 0.044 -2.597 5.556 1.00 98.38 121 GLY A N 1
ATOM 906 C CA . GLY A 1 121 ? -0.431 -1.531 6.439 1.00 98.38 121 GLY A CA 1
ATOM 907 C C . GLY A 1 121 ? -1.926 -1.642 6.756 1.00 98.38 121 GLY A C 1
ATOM 908 O O . GLY A 1 121 ? -2.329 -1.509 7.914 1.00 98.38 121 GLY A O 1
ATOM 909 N N . ALA A 1 122 ? -2.761 -1.946 5.759 1.00 98.44 122 ALA A N 1
ATOM 910 C CA . ALA A 1 122 ? -4.196 -2.157 5.948 1.00 98.44 122 ALA A CA 1
ATOM 911 C C . ALA A 1 122 ? -4.500 -3.380 6.831 1.00 98.44 122 ALA A C 1
ATOM 913 O O . ALA A 1 122 ? -5.327 -3.287 7.740 1.00 98.44 122 ALA A O 1
ATOM 914 N N . GLN A 1 123 ? -3.803 -4.500 6.621 1.00 98.31 123 GLN A N 1
ATOM 915 C CA . GLN A 1 123 ? -3.949 -5.701 7.449 1.00 98.31 123 GLN A CA 1
ATOM 916 C C . GLN A 1 123 ? -3.546 -5.444 8.906 1.00 98.31 123 GLN A C 1
ATOM 918 O O . GLN A 1 123 ? -4.293 -5.807 9.817 1.00 98.31 123 GLN A O 1
ATOM 923 N N . ARG A 1 124 ? -2.418 -4.755 9.135 1.00 98.44 124 ARG A N 1
ATOM 924 C CA . ARG A 1 124 ? -1.970 -4.362 10.482 1.00 98.44 124 ARG A CA 1
ATOM 925 C C . ARG A 1 124 ? -3.007 -3.492 11.187 1.00 98.44 124 ARG A C 1
ATOM 927 O O . ARG A 1 124 ? -3.394 -3.812 12.310 1.00 98.44 124 ARG A O 1
ATOM 934 N N . ARG A 1 125 ? -3.516 -2.452 10.513 1.00 98.44 125 ARG A N 1
ATOM 935 C CA . ARG A 1 125 ? -4.580 -1.587 11.053 1.00 98.44 125 ARG A CA 1
ATOM 936 C C . ARG A 1 125 ? -5.833 -2.384 11.397 1.00 98.44 125 ARG A C 1
ATOM 938 O O . ARG A 1 125 ? -6.338 -2.265 12.507 1.00 98.44 125 ARG A O 1
ATOM 945 N N . ARG A 1 126 ? -6.288 -3.267 10.502 1.00 98.31 126 ARG A N 1
ATOM 946 C CA . ARG A 1 126 ? -7.448 -4.139 10.755 1.00 98.31 126 ARG A CA 1
ATOM 947 C C . ARG A 1 126 ? -7.237 -5.023 11.986 1.00 98.31 126 ARG A C 1
ATOM 949 O O . ARG A 1 126 ? -8.143 -5.141 12.810 1.00 98.31 126 ARG A O 1
ATOM 956 N N . GLY A 1 127 ? -6.052 -5.619 12.127 1.00 98.38 127 GLY A N 1
ATOM 957 C CA . GLY A 1 127 ? -5.685 -6.428 13.291 1.00 98.38 127 GLY A CA 1
ATOM 958 C C . GLY A 1 127 ? -5.704 -5.624 14.593 1.00 98.38 127 GLY A C 1
ATOM 959 O O . GLY A 1 127 ? -6.316 -6.053 15.573 1.00 98.38 127 GLY A O 1
ATOM 960 N N . GLN A 1 128 ? -5.110 -4.428 14.586 1.00 98.31 128 GLN A N 1
ATOM 961 C CA . GLN A 1 128 ? -5.102 -3.518 15.735 1.00 98.31 128 GLN A CA 1
ATOM 962 C C . GLN A 1 128 ? -6.515 -3.072 16.120 1.00 98.31 128 GLN A C 1
ATOM 964 O O . GLN A 1 128 ? -6.894 -3.205 17.282 1.00 98.31 128 GLN A O 1
ATOM 969 N N . THR A 1 129 ? -7.328 -2.619 15.161 1.00 98.19 129 THR A N 1
ATOM 970 C CA . THR A 1 129 ? -8.719 -2.214 15.412 1.00 98.19 129 THR A CA 1
ATOM 971 C C . THR A 1 129 ? -9.537 -3.367 15.987 1.00 98.19 129 THR A C 1
ATOM 973 O O . THR A 1 129 ? -10.231 -3.176 16.985 1.00 98.19 129 THR A O 1
ATOM 976 N N . LYS A 1 130 ? -9.419 -4.578 15.422 1.00 98.44 130 LYS A N 1
ATOM 977 C CA . LYS A 1 130 ? -10.117 -5.771 15.929 1.00 98.44 130 LYS A CA 1
ATOM 978 C C . LYS A 1 130 ? -9.697 -6.102 17.363 1.00 98.44 130 LYS A C 1
ATOM 980 O O . LYS A 1 130 ? -10.562 -6.304 18.211 1.00 98.44 130 LYS A O 1
ATOM 985 N N . SER A 1 131 ? -8.394 -6.118 17.646 1.00 98.25 131 SER A N 1
ATOM 986 C CA . SER A 1 131 ? -7.858 -6.394 18.987 1.00 98.25 131 SER A CA 1
ATOM 987 C C . SER A 1 131 ? -8.319 -5.349 20.010 1.00 98.25 131 SER A C 1
ATOM 989 O O . SER A 1 131 ? -8.812 -5.698 21.083 1.00 98.25 131 SER A O 1
ATOM 991 N N . SER A 1 132 ? -8.245 -4.063 19.664 1.00 97.88 132 SER A N 1
ATOM 992 C CA . SER A 1 132 ? -8.712 -2.969 20.521 1.00 97.88 132 SER A CA 1
ATOM 993 C C . SER A 1 132 ? -10.217 -3.044 20.780 1.00 97.88 132 SER A C 1
ATOM 995 O O . SER A 1 132 ? -10.647 -2.905 21.924 1.00 97.88 132 SER A O 1
ATOM 997 N N . ALA A 1 133 ? -11.023 -3.336 19.755 1.00 98.19 133 ALA A N 1
ATOM 998 C CA . ALA A 1 133 ? -12.466 -3.517 19.904 1.00 98.19 133 ALA A CA 1
ATOM 999 C C . ALA A 1 133 ? -12.804 -4.704 20.822 1.00 98.19 133 ALA A C 1
ATOM 1001 O O . ALA A 1 133 ? -13.657 -4.579 21.704 1.00 98.19 133 ALA A O 1
ATOM 1002 N N . GLN A 1 134 ? -12.099 -5.831 20.676 1.00 98.31 134 GLN A N 1
ATOM 1003 C CA . GLN A 1 134 ? -12.254 -6.996 21.554 1.00 98.31 134 GLN A CA 1
ATOM 1004 C C . GLN A 1 134 ? -11.898 -6.663 23.006 1.00 98.31 134 GLN A C 1
ATOM 1006 O O . GLN A 1 134 ? -12.688 -6.953 23.903 1.00 98.31 134 GLN A O 1
ATOM 1011 N N . LYS A 1 135 ? -10.764 -5.991 23.247 1.00 98.31 135 LYS A N 1
ATOM 1012 C CA . LYS A 1 135 ? -10.352 -5.558 24.593 1.00 98.31 135 LYS A CA 1
ATOM 1013 C C . LYS A 1 135 ? -11.381 -4.627 25.230 1.00 98.31 135 LYS A C 1
ATOM 1015 O O . LYS A 1 135 ? -11.740 -4.816 26.390 1.00 98.31 135 LYS A O 1
ATOM 1020 N N . THR A 1 136 ? -11.882 -3.647 24.481 1.00 98.50 136 THR A N 1
ATOM 1021 C CA . THR A 1 136 ? -12.910 -2.717 24.968 1.00 98.50 136 THR A CA 1
ATOM 1022 C C . THR A 1 136 ? -14.212 -3.444 25.292 1.00 98.50 136 THR A C 1
ATOM 1024 O O . THR A 1 136 ? -14.799 -3.206 26.345 1.00 98.50 136 THR A O 1
ATOM 1027 N N . THR A 1 137 ? -14.638 -4.372 24.434 1.00 98.31 137 THR A N 1
ATOM 1028 C CA . THR A 1 137 ? -15.850 -5.175 24.657 1.00 98.31 137 THR A CA 1
ATOM 1029 C C . THR A 1 137 ? -15.709 -6.060 25.895 1.00 98.31 137 THR A C 1
ATOM 1031 O O . THR A 1 137 ? -16.601 -6.071 26.740 1.00 98.31 137 THR A O 1
ATOM 1034 N N . ALA A 1 138 ? -14.568 -6.736 26.057 1.00 98.19 138 ALA A N 1
ATOM 1035 C CA . ALA A 1 138 ? -14.283 -7.562 27.229 1.00 98.19 138 ALA A CA 1
ATOM 1036 C C . ALA A 1 138 ? -14.292 -6.738 28.526 1.00 98.19 138 ALA A C 1
ATOM 1038 O O . ALA A 1 138 ? -14.947 -7.126 29.492 1.00 98.19 138 ALA A O 1
ATOM 1039 N N . LYS A 1 139 ? -13.649 -5.561 28.527 1.00 98.50 139 LYS A N 1
ATOM 1040 C CA . LYS A 1 139 ? -13.669 -4.633 29.671 1.00 98.50 139 LYS A CA 1
ATOM 1041 C C . LYS A 1 139 ? -15.085 -4.173 30.015 1.00 98.50 139 LYS A C 1
ATOM 1043 O O . LYS A 1 139 ? -15.447 -4.159 31.188 1.00 98.50 139 LYS A O 1
ATOM 1048 N N . ARG A 1 140 ? -15.895 -3.819 29.010 1.00 98.50 140 ARG A N 1
ATOM 1049 C CA . ARG A 1 140 ? -17.296 -3.413 29.212 1.00 98.50 140 ARG A CA 1
ATOM 1050 C C . ARG A 1 140 ? -18.129 -4.538 29.815 1.00 98.50 140 ARG A C 1
ATOM 1052 O O . ARG A 1 140 ? -18.863 -4.285 30.763 1.00 98.50 140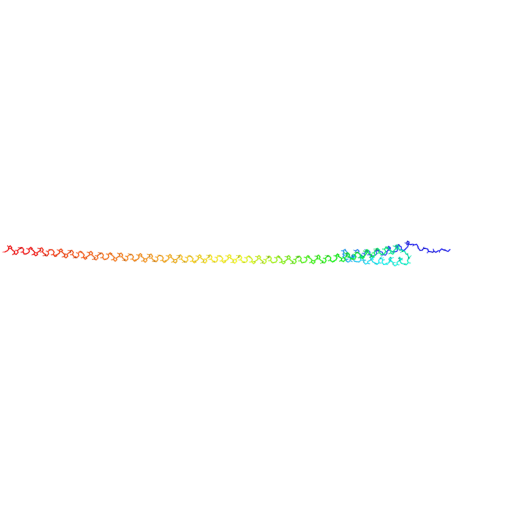 ARG A O 1
ATOM 1059 N N . ARG A 1 141 ? -17.974 -5.767 29.316 1.00 98.56 141 ARG A N 1
ATOM 1060 C CA . ARG A 1 141 ? -18.664 -6.943 29.857 1.00 98.56 141 ARG A CA 1
ATOM 1061 C C . ARG A 1 141 ? -18.273 -7.199 31.310 1.00 98.56 141 ARG A C 1
ATOM 1063 O O . ARG A 1 141 ? -19.146 -7.272 32.161 1.00 98.56 141 ARG A O 1
ATOM 1070 N N . GLN A 1 142 ? -16.976 -7.217 31.610 1.00 98.50 142 GLN A N 1
ATOM 1071 C CA . GLN A 1 142 ? -16.486 -7.401 32.977 1.00 98.50 142 GLN A CA 1
ATOM 1072 C C . GLN A 1 142 ? -17.008 -6.314 33.932 1.00 98.50 142 GLN A C 1
ATOM 1074 O O . GLN A 1 142 ? -17.379 -6.608 35.068 1.00 98.50 142 GLN A O 1
ATOM 1079 N N . ALA A 1 143 ? -17.044 -5.055 33.485 1.00 98.38 143 ALA A N 1
ATOM 1080 C CA . ALA A 1 143 ? -17.598 -3.958 34.271 1.00 98.38 143 ALA A CA 1
ATOM 1081 C C . ALA A 1 143 ? -19.107 -4.132 34.508 1.00 98.38 143 ALA A C 1
ATOM 1083 O O . ALA A 1 143 ? -19.559 -3.966 35.639 1.00 98.38 143 ALA A O 1
ATOM 1084 N N . ALA A 1 144 ? -19.865 -4.511 33.476 1.00 98.38 144 ALA A N 1
ATOM 1085 C CA . ALA A 1 144 ? -21.295 -4.786 33.585 1.00 98.38 144 ALA A CA 1
ATOM 1086 C C . ALA A 1 144 ? -21.580 -5.944 34.554 1.00 98.38 144 ALA A C 1
ATOM 1088 O O . ALA A 1 144 ? -22.406 -5.788 35.451 1.00 98.38 144 ALA A O 1
ATOM 1089 N N . ASP A 1 145 ? -20.837 -7.049 34.448 1.00 98.44 145 ASP A N 1
ATOM 1090 C CA . ASP A 1 145 ? -20.969 -8.213 35.332 1.00 98.44 145 ASP A CA 1
ATOM 1091 C C . ASP A 1 145 ? -20.673 -7.838 36.795 1.00 98.44 145 ASP A C 1
ATOM 1093 O O . ASP A 1 145 ? -21.402 -8.222 37.714 1.00 98.44 145 ASP A O 1
ATOM 1097 N N . LYS A 1 146 ? -19.636 -7.020 37.027 1.00 98.50 146 LYS A N 1
ATOM 1098 C CA . LYS A 1 146 ? -19.289 -6.521 38.365 1.00 98.50 146 LYS A CA 1
ATOM 1099 C C . LYS A 1 146 ? -20.389 -5.633 38.945 1.00 98.50 146 LYS A C 1
ATOM 1101 O O . LYS A 1 146 ? -20.722 -5.777 40.122 1.00 98.50 146 LYS A O 1
ATOM 1106 N N . THR A 1 147 ? -20.943 -4.726 38.144 1.00 98.44 147 THR A N 1
ATOM 1107 C CA . THR A 1 147 ? -22.054 -3.861 38.564 1.00 98.44 147 THR A CA 1
ATOM 1108 C C . THR A 1 147 ? -23.299 -4.688 38.869 1.00 98.44 147 THR A C 1
ATOM 1110 O O . THR A 1 147 ? -23.855 -4.549 39.953 1.00 98.44 147 THR A O 1
ATOM 1113 N N . ALA A 1 148 ? -23.680 -5.617 37.988 1.00 98.06 148 ALA A N 1
ATOM 1114 C CA . ALA A 1 148 ? -24.829 -6.497 38.193 1.00 98.06 148 ALA A CA 1
ATOM 1115 C C . ALA A 1 148 ? -24.695 -7.338 39.474 1.00 98.06 148 ALA A C 1
ATOM 1117 O O . ALA A 1 148 ? -25.642 -7.441 40.254 1.00 98.06 148 ALA A O 1
ATOM 1118 N N . SER A 1 149 ? -23.504 -7.889 39.730 1.00 98.06 149 SER A N 1
ATOM 1119 C CA . SER A 1 149 ? -23.214 -8.646 40.953 1.00 98.06 149 SER A CA 1
ATOM 1120 C C . SER A 1 149 ? -23.355 -7.786 42.216 1.00 98.06 149 SER A C 1
ATOM 1122 O O . SER A 1 149 ? -24.012 -8.200 43.173 1.00 98.06 149 SER A O 1
ATOM 1124 N N . ARG A 1 150 ? -22.823 -6.554 42.203 1.00 98.44 150 ARG A N 1
ATOM 1125 C CA . ARG A 1 150 ? -22.968 -5.600 43.317 1.00 98.44 150 ARG A CA 1
ATOM 1126 C C . ARG A 1 150 ? -24.425 -5.239 43.574 1.00 98.44 150 ARG A C 1
ATOM 1128 O O . ARG A 1 150 ? -24.881 -5.373 44.703 1.00 98.44 150 ARG A O 1
ATOM 1135 N N . THR A 1 151 ? -25.170 -4.873 42.535 1.00 98.44 151 THR A N 1
ATOM 1136 C CA . THR A 1 151 ? -26.595 -4.540 42.657 1.00 98.44 151 THR A CA 1
ATOM 1137 C C . THR A 1 151 ? -27.402 -5.717 43.205 1.00 98.44 151 THR A C 1
ATOM 1139 O O . THR A 1 151 ? -28.240 -5.532 44.087 1.00 98.44 151 THR A O 1
ATOM 1142 N N . LYS A 1 152 ? -27.123 -6.947 42.752 1.00 98.12 152 LYS A N 1
ATOM 1143 C CA . LYS A 1 152 ? -27.774 -8.153 43.282 1.00 98.12 152 LYS A CA 1
ATOM 1144 C C . LYS A 1 152 ? -27.444 -8.380 44.759 1.00 98.12 152 LYS A C 1
ATOM 1146 O O . LYS A 1 152 ? -28.344 -8.705 45.536 1.00 98.12 152 LYS A O 1
ATOM 1151 N N . ALA A 1 153 ? -26.183 -8.203 45.152 1.00 97.94 153 ALA A N 1
ATOM 1152 C CA . ALA A 1 153 ? -25.760 -8.330 46.543 1.00 97.94 153 ALA A CA 1
ATOM 1153 C C . ALA A 1 153 ? -26.432 -7.276 47.439 1.00 97.94 153 ALA A C 1
ATOM 1155 O O . ALA A 1 153 ? -26.972 -7.626 48.486 1.00 97.94 153 ALA A O 1
ATOM 1156 N N . GLU A 1 154 ? -26.472 -6.016 47.001 1.00 98.44 154 GLU A N 1
ATOM 1157 C CA . GLU A 1 154 ? -27.139 -4.921 47.713 1.00 98.44 154 GLU A CA 1
ATOM 1158 C C . GLU A 1 154 ? -28.647 -5.154 47.847 1.00 98.44 154 GLU A C 1
ATOM 1160 O O . GLU A 1 154 ? -29.188 -5.019 48.943 1.00 98.44 154 GLU A O 1
ATOM 1165 N N . SER A 1 155 ? -29.322 -5.562 46.768 1.00 98.12 155 SER A N 1
ATOM 1166 C CA . SER A 1 155 ? -30.751 -5.898 46.789 1.00 98.12 155 SER A CA 1
ATOM 1167 C C . SER A 1 155 ? -31.044 -7.061 47.742 1.00 98.12 155 SER A C 1
ATOM 1169 O O . SER A 1 155 ? -31.961 -6.973 48.556 1.00 98.12 155 SER A O 1
ATOM 1171 N N . THR A 1 156 ? -30.217 -8.112 47.717 1.00 98.06 156 THR A N 1
ATOM 1172 C CA . THR A 1 156 ? -30.352 -9.254 48.635 1.00 98.06 156 THR A CA 1
ATOM 1173 C C . THR A 1 156 ? -30.121 -8.834 50.087 1.00 98.06 156 THR A C 1
ATOM 1175 O O . THR A 1 156 ? -30.824 -9.297 50.983 1.00 98.06 156 THR A O 1
ATOM 1178 N N . ALA A 1 157 ? -29.142 -7.963 50.339 1.00 98.19 157 ALA A N 1
ATOM 1179 C CA . ALA A 1 157 ? -28.856 -7.454 51.675 1.00 98.19 157 ALA A CA 1
ATOM 1180 C C . ALA A 1 157 ? -30.007 -6.595 52.215 1.00 98.19 157 ALA A C 1
ATOM 1182 O O . ALA A 1 157 ? -30.394 -6.783 53.365 1.00 98.19 157 ALA A O 1
ATOM 1183 N N . ARG A 1 158 ? -30.582 -5.708 51.390 1.00 98.25 158 ARG A N 1
ATOM 1184 C CA . ARG A 1 158 ? -31.773 -4.918 51.750 1.00 98.25 158 ARG A CA 1
ATOM 1185 C C . ARG A 1 158 ? -32.960 -5.821 52.065 1.00 98.25 158 ARG A C 1
ATOM 1187 O O . ARG A 1 158 ? -33.446 -5.778 53.181 1.00 98.25 158 ARG A O 1
ATOM 1194 N N . ALA A 1 159 ? -33.297 -6.752 51.173 1.00 98.19 159 ALA A N 1
ATOM 1195 C CA . ALA A 1 159 ? -34.407 -7.682 51.393 1.00 98.19 159 ALA A CA 1
ATOM 1196 C C . ALA A 1 159 ? -34.262 -8.508 52.687 1.00 98.19 159 ALA A C 1
ATOM 1198 O O . ALA A 1 159 ? -35.252 -8.811 53.349 1.00 98.19 159 ALA A O 1
ATOM 1199 N N . LYS A 1 160 ? -33.030 -8.879 53.069 1.00 98.44 160 LYS A N 1
ATOM 1200 C CA . LYS A 1 160 ? -32.767 -9.543 54.354 1.00 98.44 160 LYS A CA 1
ATOM 1201 C C . LYS A 1 160 ? -33.011 -8.620 55.548 1.00 98.44 160 LYS A C 1
ATOM 1203 O O . LYS A 1 160 ? -33.592 -9.088 56.519 1.00 98.44 160 LYS A O 1
ATOM 1208 N N . ARG A 1 161 ? -32.579 -7.356 55.485 1.00 98.38 161 ARG A N 1
ATOM 1209 C CA . ARG A 1 161 ? -32.831 -6.364 56.546 1.00 98.38 161 ARG A CA 1
ATOM 1210 C C . ARG A 1 161 ? -34.321 -6.089 56.694 1.00 98.38 161 ARG A C 1
ATOM 1212 O O . ARG A 1 161 ? -34.837 -6.279 57.783 1.00 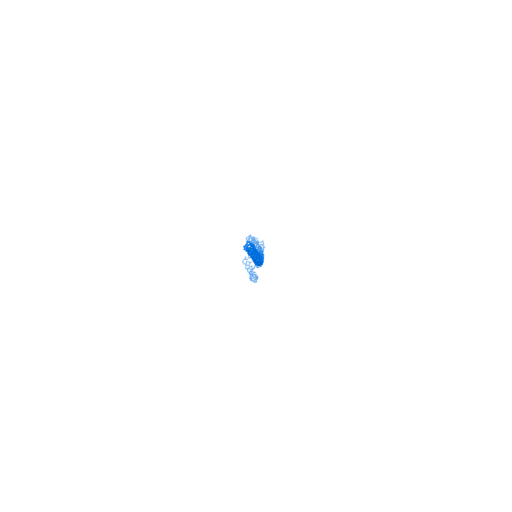98.38 161 ARG A O 1
ATOM 1219 N N . ASP A 1 162 ? -35.011 -5.806 55.593 1.00 98.31 162 ASP A N 1
ATOM 1220 C CA . ASP A 1 162 ? -36.452 -5.533 55.595 1.00 98.31 162 ASP A CA 1
ATOM 1221 C C . ASP A 1 162 ? -37.237 -6.721 56.187 1.00 98.31 162 ASP A C 1
ATOM 1223 O O . ASP A 1 162 ? -38.182 -6.552 56.955 1.00 98.31 162 ASP A O 1
ATOM 1227 N N . ARG A 1 163 ? -36.815 -7.958 55.879 1.00 98.25 163 ARG A N 1
ATOM 1228 C CA . ARG A 1 163 ? -37.406 -9.169 56.466 1.00 98.25 163 ARG A CA 1
ATOM 1229 C C . ARG A 1 163 ? -37.130 -9.294 57.966 1.00 98.25 163 ARG A C 1
ATOM 1231 O O . ARG A 1 163 ? -38.012 -9.762 58.679 1.00 98.25 163 ARG A O 1
ATOM 1238 N N . LEU A 1 164 ? -35.930 -8.944 58.430 1.00 98.56 164 LEU A N 1
ATOM 1239 C CA . LEU A 1 164 ? -35.598 -8.946 59.858 1.00 98.56 164 LEU A CA 1
ATOM 1240 C C . LEU A 1 164 ? -36.432 -7.901 60.607 1.00 98.56 164 LEU A C 1
ATOM 1242 O O . LEU A 1 164 ? -37.097 -8.264 61.571 1.00 98.56 164 LEU A O 1
ATOM 1246 N N . GLU A 1 165 ? -36.501 -6.669 60.099 1.00 98.00 165 GLU A N 1
ATOM 1247 C CA . GLU A 1 165 ? -37.316 -5.588 60.673 1.00 98.00 165 GLU A CA 1
ATOM 1248 C C . GLU A 1 165 ? -38.801 -5.981 60.755 1.00 98.00 165 GLU A C 1
ATOM 1250 O O . GLU A 1 165 ? -39.448 -5.789 61.784 1.00 98.00 165 GLU A O 1
ATOM 1255 N N . ALA A 1 166 ? -39.347 -6.613 59.709 1.00 98.31 166 ALA A N 1
ATOM 1256 C CA . ALA A 1 166 ? -40.726 -7.103 59.719 1.00 98.31 166 ALA A CA 1
ATOM 1257 C C . ALA A 1 166 ? -40.963 -8.220 60.754 1.00 98.31 166 ALA A C 1
ATOM 1259 O O . ALA A 1 166 ? -42.033 -8.282 61.366 1.00 98.31 166 ALA A O 1
ATOM 1260 N N . LEU A 1 167 ? -39.989 -9.117 60.951 1.00 98.56 167 LEU A N 1
ATOM 1261 C CA . LEU A 1 167 ? -40.072 -10.173 61.964 1.00 98.56 167 LEU A CA 1
ATOM 1262 C C . LEU A 1 167 ? -39.989 -9.598 63.383 1.00 98.56 167 LEU A C 1
ATOM 1264 O O . LEU A 1 167 ? -40.772 -10.014 64.235 1.00 98.56 167 LEU A O 1
ATOM 1268 N N . GLU A 1 168 ? -39.105 -8.629 63.621 1.00 98.00 168 GLU A N 1
ATOM 1269 C CA . GLU A 1 168 ? -38.983 -7.919 64.900 1.00 98.00 168 GLU A CA 1
ATOM 1270 C C . GLU A 1 168 ? -40.259 -7.136 65.230 1.00 98.00 168 GLU A C 1
ATOM 1272 O O . GLU A 1 168 ? -40.787 -7.261 66.335 1.00 98.00 168 GLU A O 1
ATOM 1277 N N . ALA A 1 169 ? -40.825 -6.413 64.258 1.00 98.00 169 ALA A N 1
ATOM 1278 C CA . ALA A 1 169 ? -42.092 -5.703 64.426 1.00 98.00 169 ALA A CA 1
ATOM 1279 C C . ALA A 1 169 ? -43.251 -6.660 64.756 1.00 98.00 169 ALA A C 1
ATOM 1281 O O . ALA A 1 169 ? -44.063 -6.377 65.639 1.00 98.00 169 ALA A O 1
ATOM 1282 N N . LYS A 1 170 ? -43.316 -7.821 64.089 1.00 98.12 170 LYS A N 1
ATOM 1283 C CA . LYS A 1 170 ? -44.324 -8.850 64.381 1.00 98.12 170 LYS A CA 1
ATOM 1284 C C . LYS A 1 170 ? -44.138 -9.453 65.775 1.00 98.12 170 LYS A C 1
ATOM 1286 O O . LYS A 1 170 ? -45.130 -9.663 66.466 1.00 98.12 170 LYS A O 1
ATOM 1291 N N . ALA A 1 171 ? -42.899 -9.724 66.185 1.00 98.12 171 ALA A N 1
ATOM 1292 C CA . ALA A 1 171 ? -42.598 -10.231 67.522 1.00 98.12 171 ALA A CA 1
ATOM 1293 C C . ALA A 1 171 ? -42.998 -9.219 68.607 1.00 98.12 171 ALA A C 1
ATOM 1295 O O . ALA A 1 171 ? -43.650 -9.596 69.577 1.00 98.12 171 ALA A O 1
ATOM 1296 N N . ALA A 1 172 ? -42.697 -7.932 68.407 1.00 97.00 172 ALA A N 1
ATOM 1297 C CA . ALA A 1 172 ? -43.114 -6.865 69.314 1.00 97.00 172 ALA A CA 1
ATOM 1298 C C . ALA A 1 172 ? -44.646 -6.742 69.404 1.00 97.00 172 ALA A C 1
ATOM 1300 O O . ALA A 1 172 ? -45.184 -6.620 70.502 1.00 97.00 172 ALA A O 1
ATOM 1301 N N . ALA A 1 173 ? -45.354 -6.824 68.272 1.00 98.06 173 ALA A N 1
ATOM 1302 C CA . ALA A 1 173 ? -46.816 -6.785 68.243 1.00 98.06 173 ALA A CA 1
ATOM 1303 C C . ALA A 1 173 ? -47.452 -7.984 68.970 1.00 98.06 173 ALA A C 1
ATOM 1305 O O . ALA A 1 173 ? -48.410 -7.803 69.718 1.00 98.06 173 ALA A O 1
ATOM 1306 N N . LEU A 1 174 ? -46.905 -9.194 68.790 1.00 98.00 174 LEU A N 1
ATOM 1307 C CA . LEU A 1 174 ? -47.356 -10.383 69.519 1.00 98.00 174 LEU A CA 1
ATOM 1308 C C . LEU A 1 174 ? -47.113 -10.244 71.026 1.00 98.00 174 LEU A C 1
ATOM 1310 O O . LEU A 1 174 ? -48.036 -10.482 71.795 1.00 98.00 174 LEU A O 1
ATOM 1314 N N . GLY A 1 175 ? -45.939 -9.762 71.444 1.00 97.31 175 GLY A N 1
ATOM 1315 C CA . GLY A 1 175 ? -45.656 -9.515 72.862 1.00 97.31 175 GLY A CA 1
ATOM 1316 C C . GLY A 1 175 ? -46.586 -8.465 73.488 1.00 97.31 175 GLY A C 1
ATOM 1317 O O . GLY A 1 175 ? -47.044 -8.634 74.614 1.00 97.31 175 GLY A O 1
ATOM 1318 N N . GLN A 1 176 ? -46.935 -7.403 72.750 1.00 97.50 176 GLN A N 1
ATOM 1319 C CA . GLN A 1 176 ? -47.944 -6.431 73.195 1.00 97.50 176 GLN A CA 1
ATOM 1320 C C . GLN A 1 176 ? -49.338 -7.058 73.319 1.00 97.50 176 GLN A C 1
ATOM 1322 O O . GLN A 1 176 ? -50.071 -6.745 74.256 1.00 97.50 176 GLN A O 1
ATOM 1327 N N . GLN A 1 177 ? -49.710 -7.936 72.385 1.00 97.75 177 GLN A N 1
ATOM 1328 C CA . GLN A 1 177 ? -50.989 -8.640 72.416 1.00 97.75 177 GLN A CA 1
ATOM 1329 C C . GLN A 1 177 ? -51.068 -9.619 73.595 1.00 97.75 177 GLN A C 1
ATOM 1331 O O . GLN A 1 177 ? -52.089 -9.653 74.277 1.00 97.75 177 GLN A O 1
ATOM 1336 N N . GLU A 1 178 ? -50.001 -10.371 73.864 1.00 97.50 178 GLU A N 1
ATOM 1337 C CA . GLU A 1 178 ? -49.890 -11.268 75.022 1.00 97.50 178 GLU A CA 1
ATOM 1338 C C . GLU A 1 178 ? -50.014 -10.489 76.336 1.00 97.50 178 GLU A C 1
ATOM 1340 O O . GLU A 1 178 ? -50.880 -10.807 77.148 1.00 97.50 178 GLU A O 1
ATOM 1345 N N . ALA A 1 179 ? -49.264 -9.393 76.501 1.00 96.81 179 ALA A N 1
ATOM 1346 C CA . ALA A 1 179 ? -49.357 -8.541 77.690 1.00 96.81 179 ALA A CA 1
ATOM 1347 C C . ALA A 1 179 ? -50.764 -7.937 77.885 1.00 96.81 179 ALA A C 1
ATOM 1349 O O . ALA A 1 179 ? -51.255 -7.816 79.013 1.00 96.81 179 ALA A O 1
ATOM 1350 N N . ALA A 1 180 ? -51.439 -7.562 76.792 1.00 96.94 180 ALA A N 1
ATOM 1351 C CA . ALA A 1 180 ? -52.812 -7.063 76.842 1.00 96.94 180 ALA A CA 1
ATOM 1352 C C . ALA A 1 180 ? -53.812 -8.152 77.265 1.00 96.94 180 ALA A C 1
ATOM 1354 O O . ALA A 1 180 ? -54.723 -7.866 78.044 1.00 96.94 180 ALA A O 1
ATOM 1355 N N . LEU A 1 181 ? -53.639 -9.388 76.781 1.00 97.31 181 LEU A N 1
ATOM 1356 C CA . LEU A 1 181 ? -54.457 -10.536 77.180 1.00 97.31 181 LEU A CA 1
ATOM 1357 C C . LEU A 1 181 ? -54.233 -10.901 78.653 1.00 97.31 181 LEU A C 1
ATOM 1359 O O . LEU A 1 181 ? -55.212 -11.025 79.382 1.00 97.31 181 LEU A O 1
ATOM 1363 N N . GLU A 1 182 ? -52.981 -10.961 79.119 1.00 96.88 182 GLU A N 1
ATOM 1364 C CA . GLU A 1 182 ? -52.660 -11.192 80.537 1.00 96.88 182 GLU A CA 1
ATOM 1365 C C . GLU A 1 182 ? -53.293 -10.128 81.444 1.00 96.88 182 GLU A C 1
ATOM 1367 O O . GLU A 1 182 ? -53.913 -10.449 82.459 1.00 96.88 182 GLU A O 1
ATOM 1372 N N . THR A 1 183 ? -53.205 -8.851 81.053 1.00 97.06 183 THR A N 1
ATOM 1373 C CA . THR A 1 183 ? -53.830 -7.747 81.799 1.00 97.06 183 THR A CA 1
ATOM 1374 C C . THR A 1 183 ? -55.355 -7.882 81.833 1.00 97.06 183 THR A C 1
ATOM 1376 O O . THR A 1 183 ? -55.980 -7.617 82.862 1.00 97.06 183 THR A O 1
ATOM 1379 N N . ALA A 1 184 ? -55.975 -8.291 80.721 1.00 96.38 184 ALA A N 1
ATOM 1380 C CA . ALA A 1 184 ? -57.419 -8.502 80.642 1.00 96.38 184 ALA A CA 1
ATOM 1381 C C . ALA A 1 184 ? -57.884 -9.683 81.511 1.00 96.38 184 ALA A C 1
ATOM 1383 O O . ALA A 1 184 ? -58.915 -9.575 82.183 1.00 96.38 184 ALA A O 1
ATOM 1384 N N . ASP A 1 185 ? -57.122 -10.777 81.531 1.00 96.94 185 ASP A N 1
ATOM 1385 C CA . ASP A 1 185 ? -57.401 -11.950 82.360 1.00 96.94 185 ASP A CA 1
ATOM 1386 C C . ASP A 1 185 ? -57.245 -11.634 83.853 1.00 96.94 185 ASP A C 1
ATOM 1388 O O . ASP A 1 185 ? -58.141 -11.953 84.640 1.00 96.94 185 ASP A O 1
ATOM 1392 N N . GLU A 1 186 ? -56.184 -10.924 84.252 1.00 95.44 186 GLU A N 1
ATOM 1393 C CA . GLU A 1 186 ? -56.003 -10.491 85.644 1.00 95.44 186 GLU A CA 1
ATOM 1394 C C . GLU A 1 186 ? -57.104 -9.502 86.066 1.00 95.44 186 GLU A C 1
ATOM 1396 O O . GLU A 1 186 ? -57.675 -9.631 87.150 1.00 95.44 186 GLU A O 1
ATOM 1401 N N . ALA A 1 187 ? -57.506 -8.569 85.195 1.00 95.31 187 ALA A N 1
ATOM 1402 C CA . ALA A 1 187 ? -58.636 -7.678 85.465 1.00 95.31 187 ALA A CA 1
ATOM 1403 C C . ALA A 1 187 ? -59.960 -8.445 85.649 1.00 95.31 187 ALA A C 1
ATOM 1405 O O . ALA A 1 187 ? -60.758 -8.103 86.529 1.00 95.31 187 ALA A O 1
ATOM 1406 N N . ARG A 1 188 ? -60.202 -9.492 84.846 1.00 96.00 188 ARG A N 1
ATOM 1407 C CA . ARG A 1 188 ? -61.377 -10.367 84.988 1.00 96.00 188 ARG A CA 1
ATOM 1408 C C . ARG A 1 188 ? -61.324 -11.140 86.309 1.00 96.00 188 ARG A C 1
ATOM 1410 O O . ARG A 1 188 ? -62.303 -11.106 87.048 1.00 96.00 188 ARG A O 1
ATOM 1417 N N . ARG A 1 189 ? -60.173 -11.720 86.664 1.00 95.81 189 ARG A N 1
ATOM 1418 C CA . ARG A 1 189 ? -59.953 -12.406 87.949 1.00 95.81 189 ARG A CA 1
ATOM 1419 C C . ARG A 1 189 ? -60.203 -11.488 89.150 1.00 95.81 189 ARG A C 1
ATOM 1421 O O . ARG A 1 189 ? -60.90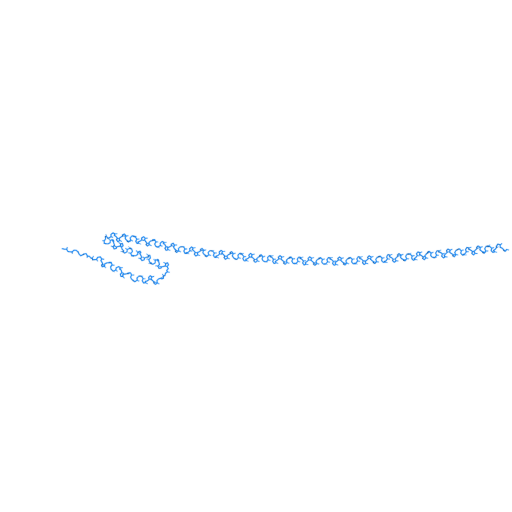1 -11.882 90.083 1.00 95.81 189 ARG A O 1
ATOM 1428 N N . LEU A 1 190 ? -59.665 -10.267 89.131 1.00 95.69 190 LEU A N 1
ATOM 1429 C CA . LEU A 1 190 ? -59.881 -9.269 90.186 1.00 95.69 190 LEU A CA 1
ATOM 1430 C C . LEU A 1 190 ? -61.359 -8.871 90.303 1.00 95.69 190 LEU A C 1
ATOM 1432 O O . LEU A 1 190 ? -61.881 -8.740 91.412 1.00 95.69 190 LEU A O 1
ATOM 1436 N N . LYS A 1 191 ? -62.055 -8.713 89.171 1.00 95.75 191 LYS A N 1
ATOM 1437 C CA . LYS A 1 191 ? -63.499 -8.445 89.144 1.00 95.75 191 LYS A CA 1
ATOM 1438 C C . LYS A 1 191 ? -64.295 -9.597 89.759 1.00 95.75 191 LYS A C 1
ATOM 1440 O O . LYS A 1 191 ? -65.172 -9.338 90.582 1.00 95.75 191 LYS A O 1
ATOM 1445 N N . ASP A 1 192 ? -63.981 -10.836 89.391 1.00 94.62 192 ASP A N 1
ATOM 1446 C CA . ASP A 1 192 ? -64.652 -12.028 89.913 1.00 94.62 192 ASP A CA 1
ATOM 1447 C C . ASP A 1 192 ? -64.442 -12.152 91.433 1.00 94.62 192 ASP A C 1
ATOM 1449 O O . ASP A 1 192 ? -65.412 -12.319 92.180 1.00 94.62 192 ASP A O 1
ATOM 1453 N N . ALA A 1 193 ? -63.212 -11.941 91.919 1.00 93.56 193 ALA A N 1
ATOM 1454 C CA . ALA A 1 193 ? -62.899 -11.903 93.350 1.00 93.56 193 ALA A CA 1
ATOM 1455 C C . ALA A 1 193 ? -63.702 -10.820 94.096 1.00 93.56 193 ALA A C 1
ATOM 1457 O O . ALA A 1 193 ? -64.331 -11.107 95.115 1.00 93.56 193 ALA A O 1
ATOM 1458 N N . ALA A 1 194 ? -63.768 -9.600 93.551 1.00 92.44 194 ALA A N 1
ATOM 1459 C CA . ALA A 1 194 ? -64.560 -8.518 94.132 1.00 92.44 194 ALA A CA 1
ATOM 1460 C C . ALA A 1 194 ? -66.068 -8.839 94.162 1.00 92.44 194 ALA A C 1
ATOM 1462 O O . ALA A 1 194 ? -66.761 -8.493 95.124 1.00 92.44 194 ALA A O 1
ATOM 1463 N N . THR A 1 195 ? -66.601 -9.509 93.132 1.00 92.50 195 THR A N 1
ATOM 1464 C CA . THR A 1 195 ? -68.005 -9.955 93.137 1.00 92.50 195 THR A CA 1
ATOM 1465 C C . THR A 1 195 ? -68.271 -11.043 94.174 1.00 92.50 195 THR A C 1
ATOM 1467 O O . THR A 1 195 ? -69.299 -10.972 94.850 1.00 92.50 195 THR A O 1
ATOM 1470 N N . ALA A 1 196 ? -67.348 -11.993 94.352 1.00 89.06 196 ALA A N 1
ATOM 1471 C CA . ALA A 1 196 ? -67.449 -13.044 95.362 1.00 89.06 196 ALA A CA 1
ATOM 1472 C C . ALA A 1 196 ? -67.402 -12.471 96.788 1.00 89.06 196 ALA A C 1
ATOM 1474 O O . ALA A 1 196 ? -68.241 -12.816 97.618 1.00 89.06 196 ALA A O 1
ATOM 1475 N N . GLU A 1 197 ? -66.492 -11.533 97.063 1.00 91.50 197 GLU A N 1
ATOM 1476 C CA . GLU A 1 197 ? -66.402 -10.868 98.368 1.00 91.50 197 GLU A CA 1
ATOM 1477 C C . GLU A 1 197 ? -67.660 -10.040 98.674 1.00 91.50 197 GLU A C 1
ATOM 1479 O O . GLU A 1 197 ? -68.190 -10.077 99.786 1.00 91.50 197 GLU A O 1
ATOM 1484 N N . LYS A 1 198 ? -68.212 -9.346 97.668 1.00 88.31 198 LYS A N 1
ATOM 1485 C CA . LYS A 1 198 ? -69.483 -8.621 97.804 1.00 88.31 198 LYS A CA 1
ATOM 1486 C C . LYS A 1 198 ? -70.669 -9.553 98.080 1.00 88.31 198 LYS A C 1
ATOM 1488 O O . LYS A 1 198 ? -71.575 -9.147 98.807 1.00 88.31 198 LYS A O 1
ATOM 1493 N N . ALA A 1 199 ? -70.680 -10.756 97.503 1.00 86.75 199 ALA A N 1
ATOM 1494 C CA . ALA A 1 199 ? -71.689 -11.775 97.790 1.00 86.75 199 ALA A CA 1
ATOM 1495 C C . ALA A 1 199 ? -71.552 -12.300 99.228 1.00 86.75 199 ALA A C 1
ATOM 1497 O O . ALA A 1 199 ? -72.519 -12.234 99.979 1.00 86.75 199 ALA A O 1
ATOM 1498 N N . ALA A 1 200 ? -70.340 -12.668 99.657 1.00 82.19 200 ALA A N 1
ATOM 1499 C CA . ALA A 1 200 ? -70.073 -13.111 101.028 1.00 82.19 200 ALA A CA 1
ATOM 1500 C C . ALA A 1 200 ? -70.477 -12.066 102.088 1.00 82.19 200 ALA A C 1
ATOM 1502 O O . ALA A 1 200 ? -70.967 -12.418 103.155 1.00 82.19 200 ALA A O 1
ATOM 1503 N N . ARG A 1 201 ? -70.332 -10.768 101.784 1.00 80.19 201 ARG A N 1
ATOM 1504 C CA . ARG A 1 201 ? -70.776 -9.671 102.664 1.00 80.19 201 ARG A CA 1
ATOM 1505 C C . ARG A 1 201 ? -72.296 -9.526 102.786 1.00 80.19 201 ARG A C 1
ATOM 1507 O O . ARG A 1 201 ? -72.742 -8.850 103.702 1.00 80.19 201 ARG A O 1
ATOM 1514 N N . LYS A 1 202 ? -73.068 -10.048 101.829 1.00 80.00 202 LYS A N 1
ATOM 1515 C CA . LYS A 1 202 ? -74.540 -9.989 101.818 1.00 80.00 202 LYS A CA 1
ATOM 1516 C C . LYS A 1 202 ? -75.192 -11.143 102.584 1.00 80.00 202 LYS A C 1
ATOM 1518 O O . LYS A 1 202 ? -76.357 -11.010 102.937 1.00 80.00 202 LYS A O 1
ATOM 1523 N N . ASP A 1 203 ? -74.454 -12.228 102.805 1.00 63.91 203 ASP A N 1
ATOM 1524 C CA . ASP A 1 203 ? -74.924 -13.445 103.480 1.00 63.91 203 ASP A CA 1
ATOM 1525 C C . ASP A 1 203 ? -74.552 -13.487 104.984 1.00 63.91 203 ASP A C 1
ATOM 1527 O O . ASP A 1 203 ? -74.839 -14.473 105.663 1.00 63.91 203 ASP A O 1
ATOM 1531 N N . LEU A 1 204 ? -73.924 -12.418 105.498 1.00 51.88 204 LEU A N 1
ATOM 1532 C CA . LEU A 1 204 ? -73.655 -12.133 106.918 1.00 51.88 204 LEU A CA 1
ATOM 1533 C C . LEU A 1 204 ? -74.697 -11.156 107.475 1.00 51.88 204 LEU A C 1
ATOM 1535 O O . LEU A 1 204 ? -75.108 -11.354 108.640 1.00 51.88 204 LEU A O 1
#

Secondary structure (DSSP, 8-state):
-------HHHHHHHHHHTTHHHHHHHHHT-SSHHHHHHHHHHHHHHHHHHHHHHHHHT-HHHHHHHHHHHHHHHHHHHHHHHHHHHHHHHHHHHHHHHHHHHHHHHHHHHHHHHHHHHHHHHHHHHHHHHHHHHHHHHHHHHHHHHHHHHHHHHHHHHHHHHHHHHHHHHHHHHHHHHHHHHHHHHHHHHHHHHHHHHHHTT--

pLDDT: mean 85.38, std 17.26, range [35.03, 98.56]

Sequence (204 aa):
MALTKIPQNAVIGSARLARLPIDGVLALAGRGSRATSAKVTLDRAEATLRDVVGRATGDVALREDAARRRQAAAKREQAVELRDRAEVVSERAEDHAEAVERRAQATRGDAQKEAETKRAGAQRRRGQTKSSAQKTTAKRRQAADKTASRTKAESTARAKRDRLEALEAKAAALGQQEAALETADEARRLKDAATAEKAARKDL

Radius of gyration: 69.55 Å; chains: 1; bounding box: 130×23×203 Å